Protein AF-A0A3L8AUE5-F1 (afdb_monomer_lite)

Structure (mmCIF, N/CA/C/O backbone):
data_AF-A0A3L8AUE5-F1
#
_entry.id   AF-A0A3L8AUE5-F1
#
loop_
_atom_site.group_PDB
_atom_site.id
_atom_site.type_symbol
_atom_site.label_atom_id
_atom_site.label_alt_id
_atom_site.label_comp_id
_atom_site.label_asym_id
_atom_site.label_entity_id
_atom_site.label_seq_id
_atom_site.pdbx_PDB_ins_code
_atom_site.Cartn_x
_atom_site.Cartn_y
_atom_site.Cartn_z
_atom_site.occupancy
_atom_site.B_iso_or_equiv
_atom_site.auth_seq_id
_atom_site.auth_comp_id
_atom_site.auth_asym_id
_atom_site.auth_atom_id
_atom_site.pdbx_PDB_model_num
ATOM 1 N N . MET A 1 1 ? -14.087 6.316 -18.055 1.00 47.72 1 MET A N 1
ATOM 2 C CA . MET A 1 1 ? -13.179 5.145 -18.085 1.00 47.72 1 MET A CA 1
ATOM 3 C C . MET A 1 1 ? -12.424 5.083 -16.765 1.00 47.72 1 MET A C 1
ATOM 5 O O . MET A 1 1 ? -11.627 5.978 -16.504 1.00 47.72 1 MET A O 1
ATOM 9 N N . SER A 1 2 ? -12.726 4.101 -15.913 1.00 45.94 2 SER A N 1
ATOM 10 C CA . SER A 1 2 ? -12.062 3.922 -14.611 1.00 45.94 2 SER A CA 1
ATOM 11 C C . SER A 1 2 ? -10.556 3.665 -14.801 1.00 45.94 2 SER A C 1
ATOM 13 O O . SER A 1 2 ? -10.150 3.017 -15.762 1.00 45.94 2 SER A O 1
ATOM 15 N N . LEU A 1 3 ? -9.696 4.152 -13.900 1.00 53.16 3 LEU A N 1
ATOM 16 C CA . LEU A 1 3 ? -8.249 3.855 -13.913 1.00 53.16 3 LEU A CA 1
ATOM 17 C C . LEU A 1 3 ? -7.975 2.341 -13.949 1.00 53.16 3 LEU A C 1
ATOM 19 O O . LEU A 1 3 ? -7.010 1.884 -14.560 1.00 53.16 3 LEU A O 1
ATOM 23 N N . TRP A 1 4 ? -8.892 1.568 -13.370 1.00 45.34 4 TRP A N 1
ATOM 24 C CA . TRP A 1 4 ? -8.877 0.112 -13.351 1.00 45.34 4 TRP A CA 1
ATOM 25 C C . TRP A 1 4 ? -9.109 -0.504 -14.737 1.00 45.34 4 TRP A C 1
ATOM 27 O O . TRP A 1 4 ? -8.453 -1.478 -15.096 1.00 45.34 4 TRP A O 1
ATOM 37 N N . THR A 1 5 ? -9.976 0.098 -15.563 1.00 54.12 5 THR A N 1
ATOM 38 C CA . THR A 1 5 ? -10.179 -0.368 -16.942 1.00 54.12 5 THR A CA 1
ATOM 39 C C . THR A 1 5 ? -8.947 -0.088 -17.787 1.00 54.12 5 THR A C 1
ATOM 41 O O . THR A 1 5 ? -8.569 -0.949 -18.561 1.00 54.12 5 THR A O 1
ATOM 44 N N . LYS A 1 6 ? -8.254 1.042 -17.584 1.00 55.62 6 LYS A N 1
ATOM 45 C CA . LYS A 1 6 ? -6.998 1.342 -18.298 1.00 55.62 6 LYS A CA 1
ATOM 46 C C . LYS A 1 6 ? -5.871 0.376 -17.927 1.00 55.62 6 LYS A C 1
ATOM 48 O O . LYS A 1 6 ? -5.157 -0.085 -18.810 1.00 55.62 6 LYS A O 1
ATOM 53 N N . LEU A 1 7 ? -5.744 0.033 -16.642 1.00 56.00 7 LEU A N 1
ATOM 54 C CA . LEU A 1 7 ? -4.760 -0.949 -16.180 1.00 56.00 7 LEU A CA 1
ATOM 55 C C . LEU A 1 7 ? -5.041 -2.340 -16.768 1.00 56.00 7 LEU A C 1
ATOM 57 O O . LEU A 1 7 ? -4.122 -3.018 -17.217 1.00 56.00 7 LEU A O 1
ATOM 61 N N . ASN A 1 8 ? -6.316 -2.736 -16.814 1.00 53.72 8 ASN A N 1
ATOM 62 C CA . ASN A 1 8 ? -6.736 -4.007 -17.397 1.00 53.72 8 ASN A CA 1
ATOM 63 C C . ASN A 1 8 ? -6.588 -4.020 -18.930 1.00 53.72 8 ASN A C 1
ATOM 65 O O . ASN A 1 8 ? -6.190 -5.032 -19.493 1.00 53.72 8 ASN A O 1
ATOM 69 N N . THR A 1 9 ? -6.836 -2.900 -19.617 1.00 60.12 9 THR A N 1
ATOM 70 C CA . THR A 1 9 ? -6.594 -2.770 -21.063 1.00 60.12 9 THR A CA 1
ATOM 71 C C . THR A 1 9 ? -5.106 -2.883 -21.386 1.00 60.12 9 THR A C 1
ATOM 73 O O . THR A 1 9 ? -4.757 -3.616 -22.300 1.00 60.12 9 THR A O 1
ATOM 76 N N . LEU A 1 10 ? -4.227 -2.251 -20.603 1.00 55.19 10 LEU A N 1
ATOM 77 C CA . LEU A 1 10 ? -2.772 -2.394 -20.753 1.00 55.19 10 LEU A CA 1
ATOM 78 C C . LEU A 1 10 ? -2.291 -3.823 -20.460 1.00 55.19 10 LEU A C 1
ATOM 80 O O . LEU A 1 10 ? -1.353 -4.305 -21.086 1.00 55.19 10 LEU A O 1
ATOM 84 N N . PHE A 1 11 ? -2.934 -4.514 -19.517 1.00 51.91 11 PHE A N 1
ATOM 85 C CA . PHE A 1 11 ? -2.634 -5.914 -19.225 1.00 51.91 11 PHE A CA 1
ATOM 86 C C . PHE A 1 11 ? -3.105 -6.852 -20.349 1.00 51.91 11 PHE A C 1
ATOM 88 O O . PHE A 1 11 ? -2.397 -7.788 -20.706 1.00 51.91 11 PHE A O 1
ATOM 95 N N . ARG A 1 12 ? -4.276 -6.586 -20.940 1.00 50.91 12 ARG A N 1
ATOM 96 C CA . ARG A 1 12 ? -4.877 -7.412 -21.998 1.00 50.91 12 ARG A CA 1
ATOM 97 C C . ARG A 1 12 ? -4.267 -7.158 -23.379 1.00 50.91 12 ARG A C 1
ATOM 99 O O . ARG A 1 12 ? -4.108 -8.103 -24.138 1.00 50.91 12 ARG A O 1
ATOM 106 N N . ALA A 1 13 ? -3.838 -5.929 -23.662 1.00 49.25 13 ALA A N 1
ATOM 107 C CA . ALA A 1 13 ? -3.097 -5.587 -24.878 1.00 49.25 13 ALA A CA 1
ATOM 108 C C . ALA A 1 13 ? -1.749 -6.333 -24.983 1.00 49.25 13 ALA A C 1
ATOM 110 O O . ALA A 1 13 ? -1.266 -6.582 -26.078 1.00 49.25 13 ALA A O 1
ATOM 111 N N . SER A 1 14 ? -1.170 -6.771 -23.856 1.00 51.88 14 SER A N 1
ATOM 112 C CA . SER A 1 14 ? 0.058 -7.580 -23.834 1.00 51.88 14 SER A CA 1
ATOM 113 C C . SER A 1 14 ? -0.132 -9.031 -24.307 1.00 51.88 14 SER A C 1
ATOM 115 O O . SER A 1 14 ? 0.872 -9.726 -24.468 1.00 51.88 14 SER A O 1
ATOM 117 N N . ALA A 1 15 ? -1.365 -9.526 -24.465 1.00 46.84 15 ALA A N 1
ATOM 118 C CA . ALA A 1 15 ? -1.625 -10.937 -24.764 1.00 46.84 15 ALA A CA 1
ATOM 119 C C . ALA A 1 15 ? -1.850 -11.239 -26.257 1.00 46.84 15 ALA A C 1
ATOM 121 O O . ALA A 1 15 ? -1.820 -12.411 -26.624 1.00 46.84 15 ALA A O 1
ATOM 122 N N . GLU A 1 16 ? -2.066 -10.229 -27.111 1.00 42.03 16 GLU A N 1
ATOM 123 C CA . GLU A 1 16 ? -2.622 -10.456 -28.457 1.00 42.03 16 GLU A CA 1
ATOM 124 C C . GLU A 1 16 ? -1.721 -10.119 -29.656 1.00 42.03 16 GLU A C 1
ATOM 126 O O . GLU A 1 16 ? -2.096 -10.495 -30.762 1.00 42.03 16 GLU A O 1
ATOM 131 N N . GLU A 1 17 ? -0.532 -9.519 -29.514 1.00 46.47 17 GLU A N 1
ATOM 132 C CA . GLU A 1 17 ? 0.233 -9.104 -30.709 1.00 46.47 17 GLU A CA 1
ATOM 133 C C . GLU A 1 17 ? 1.627 -9.750 -30.861 1.00 46.47 17 GLU A C 1
ATOM 135 O O . GLU A 1 17 ? 2.537 -9.495 -30.064 1.00 46.47 17 GLU A O 1
ATOM 140 N N . PRO A 1 18 ? 1.839 -10.568 -31.918 1.00 46.09 18 PRO A N 1
ATOM 141 C CA . PRO A 1 18 ? 3.157 -11.037 -32.330 1.00 46.09 18 PRO A CA 1
ATOM 142 C C . PRO A 1 18 ? 4.019 -9.870 -32.838 1.00 46.09 18 PRO A C 1
ATOM 144 O O . PRO A 1 18 ? 3.696 -9.207 -33.823 1.00 46.09 18 PRO A O 1
ATOM 147 N N . LEU A 1 19 ? 5.168 -9.680 -32.188 1.00 44.94 19 LEU A N 1
ATOM 148 C CA . LEU A 1 19 ? 6.138 -8.584 -32.335 1.00 44.94 19 LEU A CA 1
ATOM 149 C C . LEU A 1 19 ? 6.946 -8.565 -33.659 1.00 44.94 19 LEU A C 1
ATOM 151 O O . LEU A 1 19 ? 8.123 -8.204 -33.673 1.00 44.94 19 LEU A O 1
ATOM 155 N N . HIS A 1 20 ? 6.354 -8.957 -34.786 1.00 42.41 20 HIS A N 1
ATOM 156 C CA . HIS A 1 20 ? 7.046 -9.016 -36.079 1.00 42.41 20 HIS A CA 1
ATOM 157 C C . HIS A 1 20 ? 6.304 -8.253 -37.171 1.00 42.41 20 HIS A C 1
ATOM 159 O O . HIS A 1 20 ? 5.909 -8.849 -38.163 1.00 42.41 20 HIS A O 1
ATOM 165 N N . HIS A 1 21 ? 6.084 -6.948 -37.009 1.00 43.09 21 HIS A N 1
ATOM 166 C CA . HIS A 1 21 ? 5.899 -6.042 -38.149 1.00 43.09 21 HIS A CA 1
ATOM 167 C C . HIS A 1 21 ? 5.850 -4.579 -37.693 1.00 43.09 21 HIS A C 1
ATOM 169 O O . HIS A 1 21 ? 5.089 -4.210 -36.811 1.00 43.09 21 HIS A O 1
ATOM 175 N N . LEU A 1 22 ? 6.665 -3.756 -38.359 1.00 40.62 22 LEU A N 1
ATOM 176 C CA . LEU A 1 22 ? 6.542 -2.298 -38.456 1.00 40.62 22 LEU A CA 1
ATOM 177 C C . LEU A 1 22 ? 6.669 -1.531 -37.128 1.00 40.62 22 LEU A C 1
ATOM 179 O O . LEU A 1 22 ? 5.711 -1.001 -36.571 1.00 40.62 22 LEU A O 1
ATOM 183 N N . VAL A 1 23 ? 7.917 -1.367 -36.681 1.00 51.47 23 VAL A N 1
ATOM 184 C CA . VAL A 1 23 ? 8.285 -0.330 -35.706 1.00 51.47 23 VAL A CA 1
ATOM 185 C C . VAL A 1 23 ? 8.223 1.029 -36.410 1.00 51.47 23 VAL A C 1
ATOM 187 O O . VAL A 1 23 ? 9.240 1.585 -36.825 1.00 51.47 23 VAL A O 1
ATOM 190 N N . ASP A 1 24 ? 7.012 1.547 -36.598 1.00 57.50 24 ASP A N 1
ATOM 191 C CA . ASP A 1 24 ? 6.831 2.903 -37.093 1.00 57.50 24 ASP A CA 1
ATOM 192 C C . ASP A 1 24 ? 7.248 3.909 -36.007 1.00 57.50 24 ASP A C 1
ATOM 194 O O . ASP A 1 24 ? 7.156 3.658 -34.798 1.00 57.50 24 ASP A O 1
ATOM 198 N N . ALA A 1 25 ? 7.735 5.074 -36.429 1.00 60.22 25 ALA A N 1
ATOM 199 C CA . ALA A 1 25 ? 8.211 6.114 -35.523 1.00 60.22 25 ALA A CA 1
ATOM 200 C C . ALA A 1 25 ? 7.145 6.548 -34.510 1.00 60.22 25 ALA A C 1
ATOM 202 O O . ALA A 1 25 ? 7.460 6.900 -33.367 1.00 60.22 25 ALA A O 1
ATOM 203 N N . ASN A 1 26 ? 5.892 6.495 -34.956 1.00 59.91 26 ASN A N 1
ATOM 204 C CA . ASN A 1 26 ? 4.708 6.811 -34.181 1.00 59.91 26 ASN A CA 1
ATOM 205 C C . ASN A 1 26 ? 4.447 5.776 -33.082 1.00 59.91 26 ASN A C 1
ATOM 207 O O . ASN A 1 26 ? 4.129 6.171 -31.964 1.00 59.91 26 ASN A O 1
ATOM 211 N N . SER A 1 27 ? 4.672 4.485 -33.339 1.00 68.31 27 SER A N 1
ATOM 212 C CA . SER A 1 27 ? 4.419 3.404 -32.377 1.00 68.31 27 SER A CA 1
ATOM 213 C C . SER A 1 27 ? 5.330 3.494 -31.150 1.00 68.31 27 SER A C 1
ATOM 215 O O . SER A 1 27 ? 4.857 3.381 -30.022 1.00 68.31 27 SER A O 1
ATOM 217 N N . ILE A 1 28 ? 6.622 3.808 -31.335 1.00 72.44 28 ILE A N 1
ATOM 218 C CA . ILE A 1 28 ? 7.546 4.042 -30.204 1.00 72.44 28 ILE A CA 1
ATOM 219 C C . ILE A 1 28 ? 7.084 5.237 -29.363 1.00 72.44 28 ILE A C 1
ATOM 221 O O . ILE A 1 28 ? 7.096 5.176 -28.136 1.00 72.44 28 ILE A O 1
ATOM 225 N N . ARG A 1 29 ? 6.666 6.328 -30.014 1.00 74.19 29 ARG A N 1
ATOM 226 C CA . ARG A 1 29 ? 6.224 7.548 -29.327 1.00 74.19 29 ARG A CA 1
ATOM 227 C C . ARG A 1 29 ? 4.911 7.338 -28.563 1.00 74.19 29 ARG A C 1
ATOM 229 O O . ARG A 1 29 ? 4.747 7.887 -27.476 1.00 74.19 29 ARG A O 1
ATOM 236 N N . ILE A 1 30 ? 3.984 6.560 -29.121 1.00 77.50 30 ILE A N 1
ATOM 237 C CA . ILE A 1 30 ? 2.743 6.164 -28.443 1.00 77.50 30 ILE A CA 1
ATOM 238 C C . ILE A 1 30 ? 3.081 5.314 -27.217 1.00 77.50 30 ILE A C 1
ATOM 240 O O . ILE A 1 30 ? 2.653 5.651 -26.117 1.00 77.50 30 ILE A O 1
ATOM 244 N N . PHE A 1 31 ? 3.941 4.305 -27.366 1.00 75.75 31 PHE A N 1
ATOM 245 C CA . PHE A 1 31 ? 4.337 3.435 -26.259 1.00 75.75 31 PHE A CA 1
ATOM 246 C C . PHE A 1 31 ? 5.056 4.194 -25.126 1.00 75.75 31 PHE A C 1
ATOM 248 O O . PHE A 1 31 ? 4.802 3.963 -23.945 1.00 75.75 31 PHE A O 1
ATOM 255 N N . GLU A 1 32 ? 5.901 5.179 -25.452 1.00 80.56 32 GLU A N 1
ATOM 256 C CA . GLU A 1 32 ? 6.468 6.108 -24.461 1.00 80.56 32 GLU A CA 1
ATOM 257 C C . GLU A 1 32 ? 5.396 6.866 -23.678 1.00 80.56 32 G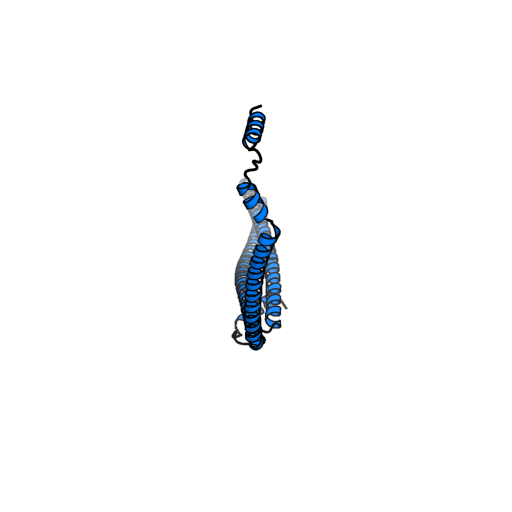LU A C 1
ATOM 259 O O . GLU A 1 32 ? 5.518 7.063 -22.464 1.00 80.56 32 GLU A O 1
ATOM 264 N N . GLN A 1 33 ? 4.365 7.339 -24.377 1.00 81.62 33 GLN A N 1
ATOM 265 C CA . GLN A 1 33 ? 3.272 8.070 -23.759 1.00 81.62 33 GLN A CA 1
ATOM 266 C C . GLN A 1 33 ? 2.459 7.162 -22.835 1.00 81.62 33 GLN A C 1
ATOM 268 O O . GLN A 1 33 ? 2.195 7.544 -21.697 1.00 81.62 33 GLN A O 1
ATOM 273 N N . GLU A 1 34 ? 2.154 5.945 -23.275 1.00 80.38 34 GLU A N 1
ATOM 274 C CA . GLU A 1 34 ? 1.460 4.936 -22.473 1.00 80.38 34 GLU A CA 1
ATOM 275 C C . GLU A 1 34 ? 2.253 4.549 -21.221 1.00 80.38 34 GLU A C 1
ATOM 277 O O . GLU A 1 34 ? 1.681 4.462 -20.132 1.00 80.38 34 GLU A O 1
ATOM 282 N N . ILE A 1 35 ? 3.579 4.408 -21.329 1.00 79.00 35 ILE A N 1
ATOM 283 C CA . ILE A 1 35 ? 4.464 4.189 -20.175 1.00 79.00 35 ILE A CA 1
ATOM 284 C C . ILE A 1 35 ? 4.368 5.364 -19.195 1.00 79.00 35 ILE A C 1
ATOM 286 O O . ILE A 1 35 ? 4.194 5.146 -17.994 1.00 79.00 35 ILE A O 1
ATOM 290 N N . ARG A 1 36 ? 4.440 6.613 -19.674 1.00 85.38 36 ARG A N 1
ATOM 291 C CA . ARG A 1 36 ? 4.317 7.806 -18.812 1.00 85.38 36 ARG A CA 1
ATOM 292 C C . ARG A 1 36 ? 2.955 7.880 -18.124 1.00 85.38 36 ARG A C 1
ATOM 294 O O . ARG A 1 36 ? 2.882 8.190 -16.933 1.00 85.38 36 ARG A O 1
ATOM 301 N N . ASP A 1 37 ? 1.882 7.581 -18.842 1.00 81.44 37 ASP A N 1
ATOM 302 C CA . ASP A 1 37 ? 0.529 7.607 -18.292 1.00 81.44 37 ASP A CA 1
ATOM 303 C C . ASP A 1 37 ? 0.310 6.465 -17.289 1.00 81.44 37 ASP A C 1
ATOM 305 O O . ASP A 1 37 ? -0.260 6.681 -16.215 1.00 81.44 37 ASP A O 1
ATOM 309 N N . GLY A 1 38 ? 0.860 5.280 -17.558 1.00 80.75 38 GLY A N 1
ATOM 310 C CA . GLY A 1 38 ? 0.874 4.163 -16.617 1.00 80.75 38 GLY A CA 1
ATOM 311 C C . GLY A 1 38 ? 1.680 4.464 -15.349 1.00 80.75 38 GLY A C 1
ATOM 312 O O . GLY A 1 38 ? 1.238 4.141 -14.246 1.00 80.75 38 GLY A O 1
ATOM 313 N N . GLN A 1 39 ? 2.822 5.150 -15.458 1.00 85.19 39 GLN A N 1
ATOM 314 C CA . GLN A 1 39 ? 3.583 5.615 -14.292 1.00 85.19 39 GLN A CA 1
ATOM 315 C C . GLN A 1 39 ? 2.774 6.588 -13.431 1.00 85.19 39 GLN A C 1
ATOM 317 O O . GLN A 1 39 ? 2.753 6.444 -12.207 1.00 85.19 39 GLN A O 1
ATOM 322 N N . LYS A 1 40 ? 2.077 7.553 -14.045 1.00 86.75 40 LYS A N 1
ATOM 323 C CA . LYS A 1 40 ? 1.187 8.476 -13.321 1.00 86.75 40 LYS A CA 1
ATOM 324 C C . LYS A 1 40 ? 0.058 7.726 -12.616 1.00 86.75 40 LYS A C 1
ATOM 326 O O . LYS A 1 40 ? -0.209 8.005 -11.449 1.00 86.75 40 LYS A O 1
ATOM 331 N N . ALA A 1 41 ? -0.551 6.742 -13.277 1.00 82.56 41 ALA A N 1
ATOM 332 C CA . ALA A 1 41 ? -1.587 5.906 -12.674 1.00 82.56 41 ALA A CA 1
ATOM 333 C C . ALA A 1 41 ? -1.058 5.112 -11.463 1.00 82.56 41 ALA A C 1
ATOM 335 O O . ALA A 1 41 ? -1.717 5.061 -10.427 1.00 82.56 41 ALA A O 1
ATOM 336 N N . ILE A 1 42 ? 0.161 4.563 -11.543 1.00 82.50 42 ILE A N 1
ATOM 337 C CA . ILE A 1 42 ? 0.828 3.893 -10.411 1.00 82.50 42 ILE A CA 1
ATOM 338 C C . ILE A 1 42 ? 1.058 4.868 -9.247 1.00 82.50 42 ILE A C 1
ATOM 340 O O . ILE A 1 42 ? 0.858 4.495 -8.091 1.00 82.50 42 ILE A O 1
ATOM 344 N N . GLN A 1 43 ? 1.462 6.113 -9.518 1.00 84.50 43 GLN A N 1
ATOM 345 C CA . GLN A 1 43 ? 1.635 7.127 -8.469 1.00 84.50 43 GLN A CA 1
ATOM 346 C C . GLN A 1 43 ? 0.304 7.492 -7.800 1.00 84.50 43 GLN A C 1
ATOM 348 O O . GLN A 1 43 ? 0.228 7.552 -6.576 1.00 84.50 43 GLN A O 1
ATOM 353 N N . GLN A 1 44 ? -0.767 7.659 -8.575 1.00 82.62 44 GLN A N 1
ATOM 354 C CA . GLN A 1 44 ? -2.105 7.900 -8.027 1.00 82.62 44 GLN A CA 1
ATOM 355 C C . GLN A 1 44 ? -2.594 6.721 -7.175 1.00 82.62 44 GLN A C 1
ATOM 357 O O . GLN A 1 44 ? -3.095 6.925 -6.072 1.00 82.62 44 GLN A O 1
ATOM 362 N N . ALA A 1 45 ? -2.377 5.486 -7.632 1.00 80.75 45 ALA A N 1
ATOM 363 C CA . ALA A 1 45 ? -2.725 4.288 -6.873 1.00 80.75 45 ALA A CA 1
ATOM 364 C C . ALA A 1 45 ? -1.941 4.180 -5.550 1.00 80.75 45 ALA A C 1
ATOM 366 O O . ALA A 1 45 ? -2.492 3.739 -4.543 1.00 80.75 45 ALA A O 1
ATOM 367 N N . LYS A 1 46 ? -0.674 4.624 -5.513 1.00 82.88 46 LYS A N 1
ATOM 368 C CA . LYS A 1 46 ? 0.109 4.723 -4.266 1.00 82.88 46 LYS A CA 1
ATOM 369 C C . LYS A 1 46 ? -0.506 5.702 -3.272 1.00 82.88 46 LYS A C 1
ATOM 371 O O . LYS A 1 46 ? -0.565 5.384 -2.089 1.00 82.88 46 LYS A O 1
ATOM 376 N N . LEU A 1 47 ? -0.958 6.864 -3.745 1.00 86.06 47 LEU A N 1
ATOM 377 C CA . LEU A 1 47 ? -1.619 7.856 -2.894 1.00 86.06 47 LEU A CA 1
ATOM 378 C C . LEU A 1 47 ? -2.922 7.296 -2.315 1.00 86.06 47 LEU A C 1
ATOM 380 O O . LEU A 1 47 ? -3.126 7.367 -1.110 1.00 86.06 47 LEU A O 1
ATOM 384 N N . GLN A 1 48 ? -3.748 6.654 -3.143 1.00 82.12 48 GLN A N 1
ATOM 385 C CA . GLN A 1 48 ? -4.983 6.005 -2.686 1.00 82.12 48 GLN A CA 1
ATOM 386 C C . GLN A 1 48 ? -4.711 4.900 -1.657 1.00 82.12 48 GLN A C 1
ATOM 388 O O . GLN A 1 48 ? -5.389 4.820 -0.637 1.00 82.12 48 GLN A O 1
ATOM 393 N N . LEU A 1 49 ? -3.683 4.076 -1.884 1.00 85.38 49 LEU A N 1
ATOM 394 C CA . LEU A 1 49 ? -3.260 3.066 -0.918 1.00 85.38 49 LEU A CA 1
ATOM 395 C C . LEU A 1 49 ? -2.817 3.699 0.409 1.00 85.38 49 LEU A C 1
ATOM 397 O O . LEU A 1 49 ? -3.149 3.177 1.470 1.00 85.38 49 LEU A O 1
ATOM 401 N N . ALA A 1 50 ? -2.095 4.820 0.365 1.00 86.69 50 ALA A N 1
ATOM 402 C CA . ALA A 1 50 ? -1.697 5.545 1.566 1.00 86.69 50 ALA A CA 1
ATOM 403 C C . ALA A 1 50 ? -2.912 6.079 2.343 1.00 86.69 50 ALA A C 1
ATOM 405 O O . ALA A 1 50 ? -2.927 5.971 3.567 1.00 86.69 50 ALA A O 1
ATOM 406 N N . THR A 1 51 ? -3.944 6.577 1.653 1.00 84.56 51 THR A N 1
ATOM 407 C CA . THR A 1 51 ? -5.215 6.987 2.274 1.00 84.56 51 THR A CA 1
ATOM 408 C C . THR A 1 51 ? -5.892 5.817 2.989 1.00 84.56 51 THR A C 1
ATOM 410 O O . THR A 1 51 ? -6.182 5.927 4.176 1.00 84.56 51 THR A O 1
ATOM 413 N N . VAL A 1 52 ? -6.034 4.662 2.327 1.00 86.19 52 VAL A N 1
ATOM 414 C CA . VAL A 1 52 ? -6.614 3.446 2.935 1.00 86.19 52 VAL A CA 1
ATOM 415 C C . VAL A 1 52 ? -5.817 3.001 4.166 1.00 86.19 52 VAL A C 1
ATOM 417 O O . VAL A 1 52 ? -6.383 2.655 5.202 1.00 86.19 52 VAL A O 1
ATOM 420 N N . MET A 1 53 ? -4.484 3.038 4.087 1.00 89.31 53 MET A N 1
ATOM 421 C CA . MET A 1 53 ? -3.616 2.703 5.220 1.00 89.31 53 MET A CA 1
ATOM 422 C C . MET A 1 53 ? -3.773 3.687 6.387 1.00 89.31 53 MET A C 1
ATOM 424 O O . MET A 1 53 ? -3.730 3.270 7.547 1.00 89.31 53 MET A O 1
ATOM 428 N N . ALA A 1 54 ? -3.941 4.979 6.096 1.00 91.94 54 ALA A N 1
ATOM 429 C CA . ALA A 1 54 ? -4.146 6.011 7.104 1.00 91.94 54 ALA A CA 1
ATOM 430 C C . ALA A 1 54 ? -5.495 5.841 7.818 1.00 91.94 54 ALA A C 1
ATOM 432 O O . ALA A 1 54 ? -5.516 5.814 9.050 1.00 91.94 54 ALA A O 1
ATOM 433 N N . GLU A 1 55 ? -6.581 5.647 7.066 1.00 89.12 55 GLU A N 1
ATOM 434 C CA . GLU A 1 55 ? -7.924 5.381 7.601 1.00 89.12 55 GLU A CA 1
ATOM 435 C C . GLU A 1 55 ? -7.936 4.123 8.469 1.00 89.12 55 GLU A C 1
ATOM 437 O O . GLU A 1 55 ? -8.395 4.156 9.612 1.00 89.12 55 GLU A O 1
ATOM 442 N N . LYS A 1 56 ? -7.322 3.034 7.988 1.00 93.75 56 LYS A N 1
ATOM 443 C CA . LYS A 1 56 ? -7.171 1.808 8.775 1.00 93.75 56 LYS A CA 1
ATOM 444 C C . LYS A 1 56 ? -6.451 2.073 10.098 1.00 93.75 56 LYS A C 1
ATOM 446 O O . LYS A 1 56 ? -6.915 1.647 11.152 1.00 93.75 56 LYS A O 1
ATOM 451 N N . LYS A 1 57 ? -5.320 2.785 10.064 1.00 93.88 57 LYS A N 1
ATOM 452 C CA . LYS A 1 57 ? -4.534 3.095 11.270 1.00 93.88 57 LYS A CA 1
ATOM 453 C C . LYS A 1 57 ? -5.281 4.031 12.225 1.00 93.88 57 LYS A C 1
ATOM 455 O O . LYS A 1 57 ? -5.029 4.010 13.428 1.00 93.88 57 LYS A O 1
ATOM 460 N N . GLN A 1 58 ? -6.153 4.892 11.713 1.00 94.19 58 GLN A N 1
ATOM 461 C CA . GLN A 1 58 ? -7.021 5.729 12.535 1.00 94.19 58 GLN A CA 1
ATOM 462 C C . GLN A 1 58 ? -8.091 4.887 13.238 1.00 94.19 58 GLN A C 1
ATOM 464 O O . GLN A 1 58 ? -8.216 4.992 14.455 1.00 94.19 58 GLN A O 1
ATOM 469 N N . LEU A 1 59 ? -8.780 4.002 12.512 1.00 93.69 59 LEU A N 1
ATOM 470 C CA . LEU A 1 59 ? -9.751 3.068 13.092 1.00 93.69 59 LEU A CA 1
ATOM 471 C C . LEU A 1 59 ? -9.108 2.139 14.126 1.00 93.69 59 LEU A C 1
ATOM 473 O O . LEU A 1 59 ? -9.647 1.969 15.209 1.00 93.69 59 LEU A O 1
ATOM 477 N N . GLN A 1 60 ? -7.912 1.612 13.853 1.00 95.25 60 GLN A N 1
ATOM 478 C CA . GLN A 1 60 ? -7.170 0.791 14.817 1.00 95.25 60 GLN A CA 1
ATOM 479 C C . GLN A 1 60 ? -6.855 1.546 16.116 1.00 95.25 60 GLN A C 1
ATOM 481 O O . GLN A 1 60 ? -6.992 0.978 17.195 1.00 95.25 60 GLN A O 1
ATOM 486 N N . ARG A 1 61 ? -6.469 2.827 16.031 1.00 95.69 61 ARG A N 1
ATOM 487 C CA . ARG A 1 61 ? -6.245 3.668 17.219 1.00 95.69 61 ARG A CA 1
ATOM 488 C C . ARG A 1 61 ? -7.538 3.937 17.985 1.00 95.69 61 ARG A C 1
ATOM 490 O O . ARG A 1 61 ? -7.522 3.945 19.210 1.00 95.69 61 ARG A O 1
ATOM 497 N N . HIS A 1 62 ? -8.643 4.142 17.276 1.00 95.19 62 HIS A N 1
ATOM 498 C CA . HIS A 1 62 ? -9.944 4.332 17.905 1.00 95.19 62 HIS A CA 1
ATOM 499 C C . HIS A 1 62 ? -10.426 3.053 18.608 1.00 95.19 62 HIS A C 1
ATOM 501 O O . HIS A 1 62 ? -10.830 3.133 19.762 1.00 95.19 62 HIS A O 1
ATOM 507 N N . ASN A 1 63 ? -10.256 1.881 17.984 1.00 96.62 63 ASN A N 1
ATOM 508 C CA . ASN A 1 63 ? -10.524 0.582 18.609 1.00 96.62 63 ASN A CA 1
ATOM 509 C C . ASN A 1 63 ? -9.699 0.378 19.883 1.00 96.62 63 ASN A C 1
ATOM 511 O O . ASN A 1 63 ? -10.236 -0.076 20.884 1.00 96.62 63 ASN A O 1
ATOM 515 N N . GLN A 1 64 ? -8.408 0.730 19.863 1.00 96.69 64 GLN A N 1
ATOM 516 C CA . GLN A 1 64 ? -7.549 0.642 21.049 1.00 96.69 64 GLN A CA 1
ATOM 517 C C . GLN A 1 64 ? -8.066 1.527 22.188 1.00 96.69 64 GLN A C 1
ATOM 519 O O . GLN A 1 64 ? -8.226 1.045 23.304 1.00 96.69 64 GLN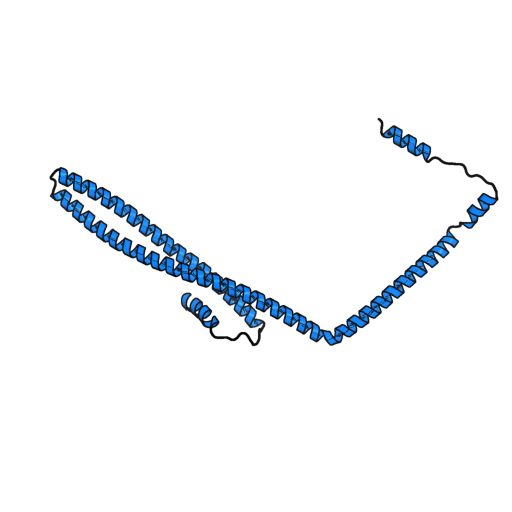 A O 1
ATOM 524 N N . ALA A 1 65 ? -8.400 2.787 21.898 1.00 95.69 65 ALA A N 1
ATOM 525 C CA . ALA A 1 65 ? -8.958 3.699 22.897 1.00 95.69 65 ALA A CA 1
ATOM 526 C C . ALA A 1 65 ? -10.320 3.219 23.436 1.00 95.69 65 ALA A C 1
ATOM 528 O O . ALA A 1 65 ? -10.588 3.322 24.631 1.00 95.69 65 ALA A O 1
ATOM 529 N N . LEU A 1 66 ? -11.179 2.671 22.570 1.00 96.06 66 LEU A N 1
ATOM 530 C CA . LEU A 1 66 ? -12.465 2.100 22.969 1.00 96.06 66 LEU A CA 1
ATOM 531 C C . LEU A 1 66 ? -12.269 0.880 23.878 1.00 96.06 66 LEU A C 1
ATOM 533 O O . LEU A 1 66 ? -12.924 0.772 24.907 1.00 96.06 66 LEU A O 1
ATOM 537 N N . GLN A 1 67 ? -11.312 0.012 23.553 1.00 96.44 67 GLN A N 1
ATOM 538 C CA . GLN A 1 67 ? -10.988 -1.166 24.353 1.00 96.44 67 GLN A CA 1
ATOM 539 C C . GLN A 1 67 ? -10.398 -0.805 25.726 1.00 96.44 67 GLN A C 1
ATOM 541 O O . GLN A 1 67 ? -10.725 -1.439 26.728 1.00 96.44 67 GLN A O 1
ATOM 546 N N . GLU A 1 68 ? -9.582 0.249 25.806 1.00 96.62 68 GLU A N 1
ATOM 547 C CA . GLU A 1 68 ? -9.115 0.804 27.083 1.00 96.62 68 GLU A CA 1
ATOM 548 C C . GLU A 1 68 ? -10.272 1.370 27.921 1.00 96.62 68 GLU A C 1
ATOM 550 O O . GLU A 1 68 ? -10.330 1.141 29.132 1.00 96.62 68 GLU A O 1
ATOM 555 N N . ASN A 1 69 ? -11.217 2.074 27.288 1.00 95.25 69 ASN A N 1
ATOM 556 C CA . ASN A 1 69 ? -12.409 2.598 27.957 1.00 95.25 69 ASN A CA 1
ATOM 557 C C . ASN A 1 69 ? -13.313 1.482 28.487 1.00 95.25 69 ASN A C 1
ATOM 559 O O . ASN A 1 69 ? -13.752 1.575 29.634 1.00 95.25 69 ASN A O 1
ATOM 563 N N . ILE A 1 70 ? -13.534 0.423 27.702 1.00 94.88 70 ILE A N 1
ATOM 564 C CA . ILE A 1 70 ? -14.248 -0.784 28.142 1.00 94.88 70 ILE A CA 1
ATOM 565 C C . ILE A 1 70 ? -13.561 -1.360 29.383 1.00 94.88 70 ILE A C 1
ATOM 567 O O . ILE A 1 70 ? -14.197 -1.473 30.425 1.00 94.88 70 ILE A O 1
ATOM 571 N N . GLY A 1 71 ? -12.243 -1.585 29.340 1.00 94.56 71 GLY A N 1
ATOM 572 C CA . GLY A 1 71 ? -11.502 -2.120 30.487 1.00 94.56 71 GLY A CA 1
ATOM 573 C C . GLY A 1 71 ? -11.540 -1.230 31.739 1.00 94.56 71 GLY A C 1
ATOM 574 O O . GLY A 1 71 ? -11.433 -1.721 32.863 1.00 94.56 71 GLY A O 1
ATOM 575 N N . ASN A 1 72 ? -11.699 0.088 31.585 1.00 94.69 72 ASN A N 1
ATOM 576 C CA . ASN A 1 72 ? -11.911 0.996 32.716 1.00 94.69 72 ASN A CA 1
ATOM 577 C C . ASN A 1 72 ? -13.340 0.893 33.274 1.00 94.69 72 ASN A C 1
ATOM 579 O O . ASN A 1 72 ? -13.504 0.854 34.495 1.00 94.69 72 ASN A O 1
ATOM 583 N N . LYS A 1 73 ? -14.358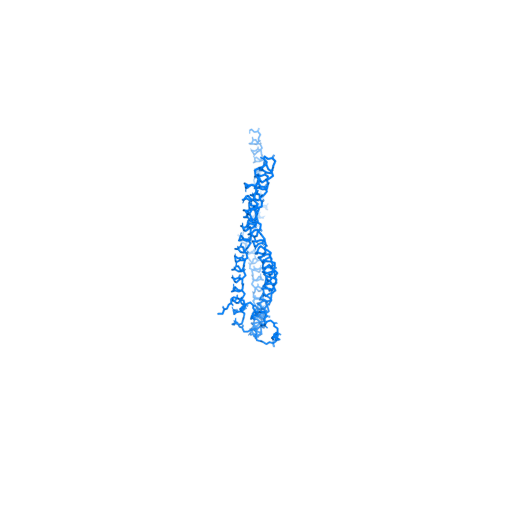 0.823 32.405 1.00 91.62 73 LYS A N 1
ATOM 584 C CA . LYS A 1 73 ? -15.762 0.620 32.801 1.00 91.62 73 LYS A CA 1
ATOM 585 C C . LYS A 1 73 ? -15.961 -0.736 33.476 1.00 91.62 73 LYS A C 1
ATOM 587 O O . LYS A 1 73 ? -16.650 -0.801 34.484 1.00 91.62 73 LYS A O 1
ATOM 592 N N . GLU A 1 74 ? -15.297 -1.789 33.006 1.00 92.75 74 GLU A N 1
ATOM 593 C CA . GLU A 1 74 ? -15.309 -3.115 33.639 1.00 92.75 74 GLU A CA 1
ATOM 594 C C . GLU A 1 74 ? -14.806 -3.052 35.085 1.00 92.75 74 GLU A C 1
ATOM 596 O O . GLU A 1 74 ? -15.453 -3.568 35.994 1.00 92.75 74 GLU A O 1
ATOM 601 N N . ARG A 1 75 ? -13.693 -2.347 35.338 1.00 94.62 75 ARG A N 1
ATOM 602 C CA . ARG A 1 75 ? -13.191 -2.141 36.708 1.00 94.62 75 ARG A CA 1
ATOM 603 C C . ARG A 1 75 ? -14.183 -1.365 37.577 1.00 94.62 75 ARG A C 1
ATOM 605 O O . ARG A 1 75 ? -14.321 -1.679 38.756 1.00 94.62 75 ARG A O 1
ATOM 612 N N . GLN A 1 76 ? -14.870 -0.370 37.012 1.00 89.69 76 GLN A N 1
ATOM 613 C CA . GLN A 1 76 ? -15.911 0.387 37.717 1.00 89.69 76 GLN A CA 1
ATOM 614 C C . GLN A 1 76 ? -17.138 -0.482 38.023 1.00 89.69 76 GLN A C 1
ATOM 616 O O . GLN A 1 76 ? -17.662 -0.409 39.131 1.00 89.69 76 GLN A O 1
ATOM 621 N N . ALA A 1 77 ? -17.557 -1.335 37.085 1.00 88.44 77 ALA A N 1
ATOM 622 C CA . ALA A 1 77 ? -18.646 -2.285 37.283 1.00 88.44 77 ALA A CA 1
ATOM 623 C C . ALA A 1 77 ? -18.314 -3.287 38.397 1.00 88.44 77 ALA A C 1
ATOM 625 O O . ALA A 1 77 ? -19.134 -3.490 39.288 1.00 88.44 77 ALA A O 1
ATOM 626 N N . CYS A 1 78 ? -17.096 -3.843 38.413 1.00 90.75 78 CYS A N 1
ATOM 627 C CA . CYS A 1 78 ? -16.632 -4.708 39.501 1.00 90.75 78 CYS A CA 1
ATOM 628 C C . CYS A 1 78 ? -16.658 -3.985 40.855 1.00 90.75 78 CYS A C 1
ATOM 630 O O . CYS A 1 78 ? -17.219 -4.506 41.812 1.00 90.75 78 CYS A O 1
ATOM 632 N N . ALA A 1 79 ? -16.146 -2.751 40.924 1.00 91.56 79 ALA A N 1
ATOM 633 C CA . ALA A 1 79 ? -16.171 -1.970 42.161 1.00 91.56 79 ALA A CA 1
ATOM 634 C C . ALA A 1 79 ? -17.602 -1.647 42.640 1.00 91.56 79 ALA A C 1
ATOM 636 O O . ALA A 1 79 ? -17.852 -1.606 43.843 1.00 91.56 79 ALA A O 1
ATOM 637 N N . ALA A 1 80 ? -18.547 -1.426 41.720 1.00 87.56 80 ALA A N 1
ATOM 638 C CA . ALA A 1 80 ? -19.957 -1.231 42.055 1.00 87.56 80 ALA A CA 1
ATOM 639 C C . ALA A 1 80 ? -20.611 -2.524 42.576 1.00 87.56 80 ALA A C 1
ATOM 641 O O . ALA A 1 80 ? -21.412 -2.467 43.509 1.00 87.56 80 ALA A O 1
ATOM 642 N N . LEU A 1 81 ? -20.244 -3.684 42.019 1.00 87.31 81 LEU A N 1
ATOM 643 C CA . LEU A 1 81 ? -20.686 -4.993 42.513 1.00 87.31 81 LEU A CA 1
ATOM 644 C C . LEU A 1 81 ? -20.149 -5.282 43.920 1.00 87.31 81 LEU A C 1
ATOM 646 O O . LEU A 1 81 ? -20.915 -5.740 44.766 1.00 87.31 81 LEU A O 1
ATOM 650 N N . ASP A 1 82 ? -18.883 -4.954 44.189 1.00 91.44 82 ASP A N 1
ATOM 651 C CA . ASP A 1 82 ? -18.259 -5.111 45.512 1.00 91.44 82 ASP A CA 1
ATOM 652 C C . ASP A 1 82 ? -18.939 -4.247 46.592 1.00 91.44 82 ASP A C 1
ATOM 654 O O . ASP A 1 82 ? -18.930 -4.595 47.771 1.00 91.44 82 ASP A O 1
ATOM 658 N N . GLN A 1 83 ? -19.549 -3.124 46.197 1.00 91.62 83 GLN A N 1
ATOM 659 C CA . GLN A 1 83 ? -20.305 -2.220 47.075 1.00 91.62 83 GLN A CA 1
ATOM 660 C C . GLN A 1 83 ? -21.808 -2.548 47.138 1.00 91.62 83 GLN A C 1
ATOM 662 O O . GLN A 1 83 ? -22.590 -1.732 47.622 1.00 91.62 83 GLN A O 1
ATOM 667 N N . GLU A 1 84 ? -22.227 -3.709 46.619 1.00 87.38 84 GLU A N 1
ATOM 668 C CA . GLU A 1 84 ? -23.629 -4.153 46.529 1.00 87.38 84 GLU A CA 1
ATOM 669 C C . GLU A 1 84 ? -24.551 -3.198 45.733 1.00 87.38 84 GLU A C 1
ATOM 671 O O . GLU A 1 84 ? -25.779 -3.318 45.760 1.00 87.38 84 GLU A O 1
ATOM 676 N N . ALA A 1 85 ? -23.982 -2.280 44.947 1.00 88.38 85 ALA A N 1
ATOM 677 C CA . ALA A 1 85 ? -24.710 -1.315 44.128 1.00 88.38 85 ALA A CA 1
ATOM 678 C C . ALA A 1 85 ? -25.153 -1.937 42.788 1.00 88.38 85 ALA A C 1
ATOM 680 O O . ALA A 1 85 ? -24.720 -1.533 41.706 1.00 88.38 85 ALA A O 1
ATOM 681 N N . GLN A 1 86 ? -26.037 -2.939 42.857 1.00 85.50 86 GLN A N 1
ATOM 682 C CA . GLN A 1 86 ? -26.445 -3.758 41.705 1.00 85.50 86 GLN A CA 1
ATOM 683 C C . GLN A 1 86 ? -27.075 -2.966 40.549 1.00 85.50 86 GLN A C 1
ATOM 685 O O . GLN A 1 86 ? -26.901 -3.342 39.392 1.00 85.50 86 GLN A O 1
ATOM 690 N N . THR A 1 87 ? -27.802 -1.882 40.834 1.00 88.06 87 THR A N 1
ATOM 691 C CA . THR A 1 87 ? -28.408 -1.033 39.795 1.00 88.06 87 THR A CA 1
ATOM 692 C C . THR A 1 87 ? -27.341 -0.300 38.985 1.00 88.06 87 THR A C 1
ATOM 694 O O . THR A 1 87 ? -27.331 -0.402 37.766 1.00 88.06 87 THR A O 1
ATOM 697 N N . LEU A 1 88 ? -26.375 0.334 39.659 1.00 85.12 88 LEU A N 1
ATOM 698 C CA . LEU A 1 88 ? -25.250 1.016 39.011 1.00 85.12 88 LEU A CA 1
ATOM 699 C C . LEU A 1 88 ? -24.369 0.043 38.222 1.00 85.12 88 LEU A C 1
ATOM 701 O O . LEU A 1 88 ? -23.954 0.350 37.108 1.00 85.12 88 LEU A O 1
ATOM 705 N N . ALA A 1 89 ? -24.109 -1.148 38.766 1.00 84.81 89 ALA A N 1
ATOM 706 C CA . ALA A 1 89 ? -23.367 -2.181 38.051 1.00 84.81 89 ALA A CA 1
ATOM 707 C C . ALA A 1 89 ? -24.083 -2.624 36.763 1.00 84.81 89 ALA A C 1
ATOM 709 O O . ALA A 1 89 ? -23.431 -2.859 35.746 1.00 84.81 89 ALA A O 1
ATOM 710 N N . ARG A 1 90 ? -25.419 -2.708 36.791 1.00 87.38 90 ARG A N 1
ATOM 711 C CA . ARG A 1 90 ? -26.233 -3.064 35.625 1.00 87.38 90 ARG A CA 1
ATOM 712 C C . ARG A 1 90 ? -26.194 -1.980 34.547 1.00 87.38 90 ARG A C 1
ATOM 714 O O . ARG A 1 90 ? -25.996 -2.323 33.386 1.00 87.38 90 ARG A O 1
ATOM 721 N N . ASP A 1 91 ? -26.301 -0.711 34.931 1.00 87.75 91 ASP A N 1
ATOM 722 C CA . ASP A 1 91 ? -26.226 0.418 33.994 1.00 87.75 91 ASP A CA 1
ATOM 723 C C . ASP A 1 91 ? -24.844 0.490 33.316 1.00 87.75 91 ASP A C 1
ATOM 725 O O . ASP A 1 91 ? -24.736 0.682 32.104 1.00 87.75 91 ASP A O 1
ATOM 729 N N . VAL A 1 92 ? -23.760 0.272 34.074 1.00 87.25 92 VAL A N 1
ATOM 730 C CA . VAL A 1 92 ? -22.399 0.226 33.508 1.00 87.25 92 VAL A CA 1
ATOM 731 C C . VAL A 1 92 ? -22.217 -0.987 32.589 1.00 87.25 92 VAL A C 1
ATOM 733 O O . VAL A 1 92 ? -21.570 -0.862 31.551 1.00 87.25 92 VAL A O 1
ATOM 736 N N . ALA A 1 93 ? -22.802 -2.141 32.923 1.00 86.44 93 ALA A N 1
ATOM 737 C CA . ALA A 1 93 ? -22.756 -3.330 32.073 1.00 86.44 93 ALA A CA 1
ATOM 738 C C . ALA A 1 93 ? -23.490 -3.131 30.735 1.00 86.44 93 ALA A C 1
ATOM 740 O O . ALA A 1 93 ? -23.013 -3.605 29.706 1.00 86.44 93 ALA A O 1
ATOM 741 N N . GLU A 1 94 ? -24.608 -2.400 30.725 1.00 91.06 94 GLU A N 1
ATOM 742 C CA . GLU A 1 94 ? -25.319 -2.045 29.490 1.00 91.06 94 GLU A CA 1
ATOM 743 C C . GLU A 1 94 ? -24.453 -1.151 28.588 1.00 91.06 94 GLU A C 1
ATOM 745 O O . GLU A 1 94 ? -24.280 -1.448 27.406 1.00 91.06 94 GLU A O 1
ATOM 750 N N . LEU A 1 95 ? -23.790 -0.141 29.163 1.00 89.25 95 LEU A N 1
ATOM 751 C CA . LEU A 1 95 ? -22.845 0.713 28.432 1.00 89.25 95 LEU A CA 1
ATOM 752 C C . LEU A 1 95 ? -21.624 -0.052 27.896 1.00 89.25 95 LEU A C 1
ATOM 754 O O . LEU A 1 95 ? -21.097 0.300 26.842 1.00 89.25 95 LEU A O 1
ATOM 758 N N . ILE A 1 96 ? -21.139 -1.063 28.623 1.00 92.00 96 ILE A N 1
ATOM 759 C CA . ILE A 1 96 ? -20.057 -1.937 28.147 1.00 92.00 96 ILE A CA 1
ATOM 760 C C . ILE A 1 96 ? -20.535 -2.748 26.941 1.00 92.00 96 ILE A C 1
ATOM 762 O O . ILE A 1 96 ? -19.836 -2.782 25.933 1.00 92.00 96 ILE A O 1
ATOM 766 N N . ALA A 1 97 ? -21.730 -3.339 27.004 1.00 92.62 97 ALA A N 1
ATOM 767 C CA . ALA A 1 97 ? -22.273 -4.139 25.908 1.00 92.62 97 ALA A CA 1
ATOM 768 C C . ALA A 1 97 ? -22.450 -3.321 24.611 1.00 92.62 97 ALA A C 1
ATOM 770 O O . ALA A 1 97 ? -22.171 -3.817 23.516 1.00 92.62 97 ALA A O 1
ATOM 771 N N . GLU A 1 98 ? -22.872 -2.056 24.719 1.00 92.62 98 GLU A N 1
ATOM 772 C CA . GLU A 1 98 ? -22.945 -1.137 23.576 1.00 92.62 98 GLU A CA 1
ATOM 773 C C . GLU A 1 98 ? -21.561 -0.853 22.965 1.00 92.62 98 GLU A C 1
ATOM 775 O O . GLU A 1 98 ? -21.385 -0.955 21.744 1.00 92.62 98 GLU A O 1
ATOM 780 N N . ASP A 1 99 ? -20.566 -0.545 23.804 1.00 92.62 99 ASP A N 1
ATOM 781 C CA . ASP A 1 99 ? -19.191 -0.285 23.367 1.00 92.62 99 ASP A CA 1
ATOM 782 C C . ASP A 1 99 ? -18.535 -1.535 22.754 1.00 92.62 99 ASP A C 1
ATOM 784 O O . ASP A 1 99 ? -17.827 -1.435 21.750 1.00 92.62 99 ASP A O 1
ATOM 788 N N . GLU A 1 100 ? -18.782 -2.723 23.309 1.00 93.69 100 GLU A N 1
ATOM 789 C CA . GLU A 1 100 ? -18.297 -4.000 22.775 1.00 93.69 100 GLU A CA 1
ATOM 790 C C . GLU A 1 100 ? -18.883 -4.293 21.393 1.00 93.69 100 GLU A C 1
ATOM 792 O O . GLU A 1 100 ? -18.162 -4.704 20.476 1.00 93.69 100 GLU A O 1
ATOM 797 N N . HIS A 1 101 ? -20.179 -4.034 21.207 1.00 95.62 101 HIS A N 1
ATOM 798 C CA . HIS A 1 101 ? -20.822 -4.180 19.908 1.00 95.62 101 HIS A CA 1
ATOM 799 C C . HIS A 1 101 ? -20.226 -3.205 18.878 1.00 95.62 101 HIS A C 1
ATOM 801 O O . HIS A 1 101 ? -19.916 -3.604 17.748 1.00 95.62 101 HIS A O 1
ATOM 807 N N . LEU A 1 102 ? -19.984 -1.947 19.264 1.00 93.88 102 LEU A N 1
ATOM 808 C CA . LEU A 1 102 ? -19.301 -0.968 18.413 1.00 93.88 102 LEU A CA 1
ATOM 809 C C . LEU A 1 102 ? -17.872 -1.419 18.062 1.00 93.88 102 LEU A C 1
ATOM 811 O O . LEU A 1 102 ? -17.484 -1.382 16.890 1.00 93.88 102 LEU A O 1
ATOM 815 N N . LEU A 1 103 ? -17.108 -1.901 19.046 1.00 95.25 103 LEU A N 1
ATOM 816 C CA . LEU A 1 103 ? -15.751 -2.416 18.853 1.00 95.25 103 LEU A CA 1
ATOM 817 C C . LEU A 1 103 ? -15.738 -3.601 17.881 1.00 95.25 103 LEU A C 1
ATOM 819 O O . LEU A 1 103 ? -14.877 -3.677 16.997 1.00 95.25 103 LEU A O 1
ATOM 823 N N . GLN A 1 104 ? -16.706 -4.514 17.997 1.00 96.12 104 GLN A N 1
ATOM 824 C CA . GLN A 1 104 ? -16.846 -5.656 17.098 1.00 96.12 104 GLN A CA 1
ATOM 825 C C . GLN A 1 104 ? -17.093 -5.194 15.655 1.00 96.12 104 GLN A C 1
ATOM 827 O O . GLN A 1 104 ? -16.433 -5.679 14.729 1.00 96.12 104 GLN A O 1
ATOM 832 N N . GLN A 1 105 ? -17.995 -4.230 15.450 1.00 95.38 105 GLN A N 1
ATOM 833 C CA . GLN A 1 105 ? -18.276 -3.665 14.128 1.00 95.38 105 GLN A CA 1
ATOM 834 C C . GLN A 1 105 ? -17.044 -2.981 13.523 1.00 95.38 105 GLN A C 1
ATOM 836 O O . GLN A 1 105 ? -16.673 -3.258 12.378 1.00 95.38 105 GLN A O 1
ATOM 841 N N . GLN A 1 106 ? -16.362 -2.129 14.290 1.00 94.75 106 GLN A N 1
ATOM 842 C CA . GLN A 1 106 ? -15.164 -1.429 13.824 1.00 94.75 106 GLN A CA 1
ATOM 843 C C . GLN A 1 106 ? -14.005 -2.399 13.546 1.00 94.75 106 GLN A C 1
ATOM 845 O O . GLN A 1 106 ? -13.255 -2.224 12.584 1.00 94.75 106 GLN A O 1
ATOM 850 N N . THR A 1 107 ? -13.874 -3.476 14.322 1.00 94.69 107 THR A N 1
ATOM 851 C CA . THR A 1 107 ? -12.884 -4.538 14.073 1.00 94.69 107 THR A CA 1
ATOM 852 C C . THR A 1 107 ? -13.144 -5.254 12.746 1.00 94.69 107 THR A C 1
ATOM 854 O O . THR A 1 107 ? -12.207 -5.501 11.982 1.00 94.69 107 THR A O 1
ATOM 857 N N . GLN A 1 108 ? -14.409 -5.523 12.405 1.00 95.81 108 GLN A N 1
ATOM 858 C CA . GLN A 1 108 ? -14.753 -6.081 11.094 1.00 95.81 108 GLN A CA 1
ATOM 859 C C . GLN A 1 108 ? -14.395 -5.118 9.953 1.00 95.81 108 GLN A C 1
ATOM 861 O O . GLN A 1 108 ? -13.864 -5.557 8.930 1.00 95.81 108 GLN A O 1
ATOM 866 N N . GLN A 1 109 ? -14.624 -3.813 10.129 1.00 94.12 109 GLN A N 1
ATOM 867 C CA . GLN A 1 109 ? -14.236 -2.794 9.147 1.00 94.12 109 GLN A CA 1
ATOM 868 C C . GLN A 1 109 ? -12.715 -2.740 8.952 1.00 94.12 109 GLN A C 1
ATOM 870 O O . GLN A 1 109 ? -12.242 -2.736 7.814 1.00 94.12 109 GLN A O 1
ATOM 875 N N . VAL A 1 110 ? -11.933 -2.787 10.036 1.00 96.06 110 VAL A N 1
ATOM 876 C CA . VAL A 1 110 ? -10.464 -2.871 9.962 1.00 96.06 110 VAL A CA 1
ATOM 877 C C . VAL A 1 110 ? -10.036 -4.107 9.168 1.00 96.06 110 VAL A C 1
ATOM 879 O O . VAL A 1 110 ? -9.226 -3.982 8.251 1.00 96.06 110 VAL A O 1
ATOM 882 N N . ALA A 1 111 ? -10.624 -5.276 9.433 1.00 95.50 111 ALA A N 1
ATOM 883 C CA . ALA A 1 111 ? -10.302 -6.503 8.702 1.00 95.50 111 ALA A CA 1
ATOM 884 C C . ALA A 1 111 ? -10.635 -6.408 7.197 1.00 95.50 111 ALA A C 1
ATOM 886 O O . ALA A 1 111 ? -9.927 -6.970 6.355 1.00 95.50 111 ALA A O 1
ATOM 887 N N . GLN A 1 112 ? -11.698 -5.687 6.827 1.00 94.00 112 GLN A N 1
ATOM 888 C CA . GLN A 1 112 ? -12.017 -5.408 5.423 1.00 94.00 112 GLN A CA 1
ATOM 889 C C . GLN A 1 112 ? -10.972 -4.489 4.777 1.00 94.00 112 GLN A C 1
ATOM 891 O O . GLN A 1 112 ? -10.482 -4.801 3.686 1.00 94.00 112 GLN A O 1
ATOM 896 N N . LEU A 1 113 ? -10.575 -3.410 5.459 1.00 92.06 113 LEU A N 1
ATOM 897 C CA . LEU A 1 113 ? -9.530 -2.496 4.988 1.00 92.06 113 LEU A CA 1
ATOM 898 C C . LEU A 1 113 ? -8.173 -3.201 4.847 1.00 92.06 113 LEU A C 1
ATOM 900 O O . LEU A 1 113 ? -7.448 -2.939 3.891 1.00 92.06 113 LEU A O 1
ATOM 904 N N . GLU A 1 114 ? -7.840 -4.152 5.722 1.00 94.00 114 GLU A N 1
ATOM 905 C CA . GLU A 1 114 ? -6.623 -4.968 5.598 1.00 94.00 114 GLU A CA 1
ATOM 906 C C . GLU A 1 114 ? -6.618 -5.835 4.341 1.00 94.00 114 GLU A C 1
ATOM 908 O O . GLU A 1 114 ? -5.610 -5.907 3.629 1.00 94.00 114 GLU A O 1
ATOM 913 N N . LYS A 1 115 ? -7.752 -6.469 4.024 1.00 93.69 115 LYS A N 1
ATOM 914 C CA . LYS A 1 115 ? -7.897 -7.248 2.786 1.00 93.69 115 LYS A CA 1
ATOM 915 C C . LYS A 1 115 ? -7.740 -6.354 1.555 1.00 93.69 115 LYS A C 1
ATOM 917 O O . LYS A 1 115 ? -7.043 -6.739 0.612 1.00 93.69 115 LYS A O 1
ATOM 922 N N . GLN A 1 116 ? -8.344 -5.164 1.573 1.00 86.94 116 GLN A N 1
ATOM 923 C CA . GLN A 1 116 ? -8.226 -4.179 0.494 1.00 86.94 116 GLN A CA 1
ATOM 924 C C . GLN A 1 116 ? -6.784 -3.677 0.341 1.00 86.94 116 GLN A C 1
ATOM 926 O O . GLN A 1 116 ? -6.243 -3.696 -0.764 1.00 86.94 116 GLN A O 1
ATOM 931 N N . GLU A 1 117 ? -6.115 -3.324 1.441 1.00 90.25 117 GLU A N 1
ATOM 932 C CA . GLU A 1 117 ? -4.706 -2.924 1.461 1.00 90.25 117 GLU A CA 1
ATOM 933 C C . GLU A 1 117 ? -3.806 -4.016 0.866 1.00 90.25 117 GLU A C 1
ATOM 935 O O . GLU A 1 117 ? -2.973 -3.745 -0.004 1.00 90.25 117 GLU A O 1
ATOM 940 N N . ALA A 1 118 ? -3.976 -5.269 1.297 1.00 89.31 118 ALA A N 1
ATOM 941 C CA . ALA A 1 118 ? -3.190 -6.395 0.802 1.00 89.31 118 ALA A CA 1
ATOM 942 C C . ALA A 1 118 ? -3.436 -6.665 -0.692 1.00 89.31 118 ALA A C 1
ATOM 944 O O . ALA A 1 118 ? -2.517 -7.047 -1.425 1.00 89.31 118 ALA A O 1
ATOM 945 N N . HIS A 1 119 ? -4.669 -6.479 -1.163 1.00 84.50 119 HIS A N 1
ATOM 946 C CA . HIS A 1 119 ? -5.011 -6.589 -2.577 1.00 84.50 119 HIS A CA 1
ATOM 947 C C . HIS A 1 119 ? -4.349 -5.480 -3.408 1.00 84.50 119 HIS A C 1
ATOM 949 O O . HIS A 1 119 ? -3.632 -5.785 -4.365 1.00 84.50 119 HIS A O 1
ATOM 955 N N . LEU A 1 120 ? -4.486 -4.219 -2.987 1.00 82.56 120 LEU A N 1
ATOM 956 C CA . LEU A 1 120 ? -3.886 -3.060 -3.652 1.00 82.56 120 LEU A CA 1
ATOM 957 C C . LEU A 1 120 ? -2.357 -3.152 -3.689 1.00 82.56 120 LEU A C 1
ATOM 959 O O . LEU A 1 120 ? -1.752 -2.924 -4.735 1.00 82.56 120 LEU A O 1
ATOM 963 N N . LYS A 1 121 ? -1.711 -3.569 -2.591 1.00 86.19 121 LYS A N 1
ATOM 964 C CA . LYS A 1 121 ? -0.254 -3.790 -2.552 1.00 86.19 121 LYS A CA 1
ATOM 965 C C . LYS A 1 121 ? 0.205 -4.829 -3.570 1.00 86.19 121 LYS A C 1
ATOM 967 O O . LYS A 1 121 ? 1.228 -4.624 -4.224 1.00 86.19 121 LYS A O 1
ATOM 972 N N . ARG A 1 122 ? -0.522 -5.944 -3.707 1.00 84.19 122 ARG A N 1
ATOM 973 C CA . ARG A 1 122 ? -0.197 -6.989 -4.692 1.00 84.19 122 ARG A CA 1
ATOM 974 C C . ARG A 1 122 ? -0.324 -6.460 -6.117 1.00 84.19 122 ARG A C 1
ATOM 976 O O . ARG A 1 122 ? 0.630 -6.576 -6.879 1.00 84.19 122 ARG A O 1
ATOM 983 N N . GLN A 1 123 ? -1.442 -5.817 -6.444 1.00 81.00 123 GLN A N 1
ATOM 984 C CA . GLN A 1 123 ? -1.663 -5.233 -7.771 1.00 81.00 123 GLN A CA 1
ATOM 985 C C . GLN A 1 123 ? -0.612 -4.181 -8.121 1.00 81.00 123 GLN A C 1
ATOM 987 O O . GLN A 1 123 ? -0.069 -4.191 -9.223 1.00 81.00 123 GLN A O 1
ATOM 992 N N . LEU A 1 124 ? -0.270 -3.314 -7.167 1.00 83.00 124 LEU A N 1
ATOM 993 C CA . LEU A 1 124 ? 0.729 -2.274 -7.364 1.00 83.00 124 LEU A CA 1
ATOM 994 C C . LEU A 1 124 ? 2.124 -2.858 -7.627 1.00 83.00 124 LEU A C 1
ATOM 996 O O . LEU A 1 124 ? 2.848 -2.340 -8.475 1.00 83.00 124 LEU A O 1
ATOM 1000 N N . ARG A 1 125 ? 2.498 -3.946 -6.940 1.00 82.94 125 ARG A N 1
ATOM 1001 C CA . ARG A 1 125 ? 3.753 -4.667 -7.209 1.00 82.94 125 ARG A CA 1
ATOM 1002 C C . ARG A 1 125 ? 3.765 -5.243 -8.621 1.00 82.94 125 ARG A C 1
ATOM 1004 O O . ARG A 1 125 ? 4.706 -4.977 -9.360 1.00 82.94 125 ARG A O 1
ATOM 1011 N N . THR A 1 126 ? 2.710 -5.952 -9.019 1.00 79.00 126 THR A N 1
ATOM 1012 C CA . THR A 1 126 ? 2.592 -6.512 -10.374 1.00 79.00 126 THR A CA 1
ATOM 1013 C C . THR A 1 126 ? 2.658 -5.421 -11.444 1.00 79.00 126 THR A C 1
ATOM 1015 O O . THR A 1 126 ? 3.388 -5.563 -12.428 1.00 79.00 126 THR A O 1
ATOM 1018 N N . ALA A 1 127 ? 1.959 -4.303 -11.237 1.00 76.94 127 ALA A N 1
ATOM 1019 C CA . ALA A 1 127 ? 1.991 -3.156 -12.139 1.00 76.94 127 ALA A CA 1
ATOM 1020 C C . ALA A 1 127 ? 3.391 -2.525 -12.218 1.00 76.94 127 ALA A C 1
ATOM 1022 O O . ALA A 1 127 ? 3.864 -2.223 -13.310 1.00 76.94 127 ALA A O 1
ATOM 1023 N N . ALA A 1 128 ? 4.088 -2.375 -11.087 1.00 80.69 128 ALA A N 1
ATOM 1024 C CA . ALA A 1 128 ? 5.447 -1.838 -11.049 1.00 80.69 128 ALA A CA 1
ATOM 1025 C C . ALA A 1 128 ? 6.455 -2.741 -11.781 1.00 80.69 128 ALA A C 1
ATOM 1027 O O . ALA A 1 128 ? 7.251 -2.243 -12.577 1.00 80.69 128 ALA A O 1
ATOM 1028 N N . THR A 1 129 ? 6.398 -4.059 -11.572 1.00 80.19 129 THR A N 1
ATOM 1029 C CA . THR A 1 129 ? 7.265 -5.021 -12.274 1.00 80.19 129 THR A CA 1
ATOM 1030 C C . THR A 1 129 ? 6.997 -5.024 -13.780 1.00 80.19 129 THR A C 1
ATOM 1032 O O . THR A 1 129 ? 7.935 -5.023 -14.578 1.00 80.19 129 THR A O 1
ATOM 1035 N N . SER A 1 130 ? 5.724 -4.967 -14.179 1.00 76.38 130 SER A N 1
ATOM 1036 C CA . SER A 1 130 ? 5.335 -4.879 -15.593 1.00 76.38 130 SER A CA 1
ATOM 1037 C C . SER A 1 130 ? 5.827 -3.574 -16.221 1.00 76.38 130 SER A C 1
ATOM 1039 O O . SER A 1 130 ? 6.406 -3.589 -17.301 1.00 76.38 130 SER A O 1
ATOM 1041 N N . MET A 1 131 ? 5.719 -2.451 -15.503 1.00 82.56 131 MET A N 1
ATOM 1042 C CA . MET A 1 131 ? 6.233 -1.157 -15.959 1.00 82.56 131 MET A CA 1
ATOM 1043 C C . MET A 1 131 ? 7.748 -1.189 -16.206 1.00 82.56 131 MET A C 1
ATOM 1045 O O . MET A 1 131 ? 8.223 -0.685 -17.220 1.00 82.56 131 MET A O 1
ATOM 1049 N N . GLN A 1 132 ? 8.516 -1.837 -15.325 1.00 80.56 132 GLN A N 1
ATOM 1050 C CA . GLN A 1 132 ? 9.957 -2.031 -15.530 1.00 80.56 132 GLN A CA 1
ATOM 1051 C C . GLN A 1 132 ? 10.268 -2.919 -16.742 1.00 80.56 132 GLN A C 1
ATOM 1053 O O . GLN A 1 132 ? 11.290 -2.735 -17.403 1.00 80.56 132 GLN A O 1
ATOM 1058 N N . LYS A 1 133 ? 9.426 -3.916 -17.036 1.00 79.62 133 LYS A N 1
ATOM 1059 C CA . LYS A 1 133 ? 9.546 -4.726 -18.257 1.00 79.62 133 LYS A CA 1
ATOM 1060 C C . LYS A 1 133 ? 9.316 -3.857 -19.502 1.00 79.62 133 LYS A C 1
ATOM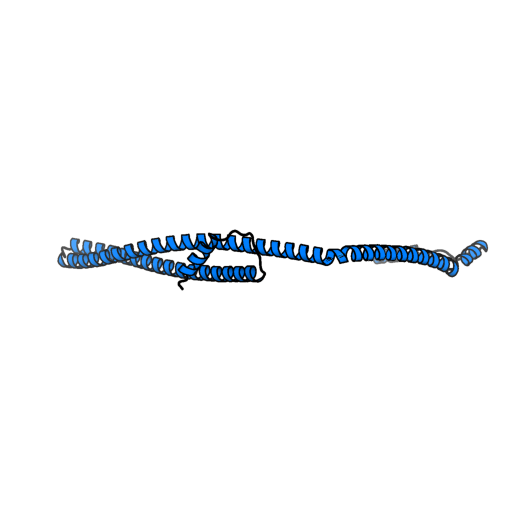 1062 O O . LYS A 1 133 ? 10.204 -3.804 -20.346 1.00 79.62 133 LYS A O 1
ATOM 1067 N N . TYR A 1 134 ? 8.227 -3.092 -19.552 1.00 79.44 134 TYR A N 1
ATOM 1068 C CA . TYR A 1 134 ? 7.911 -2.220 -20.690 1.00 79.44 134 TYR A CA 1
ATOM 1069 C C . TYR A 1 134 ? 8.973 -1.143 -20.945 1.00 79.44 134 TYR A C 1
ATOM 1071 O O . TYR A 1 134 ? 9.326 -0.874 -22.088 1.00 79.44 134 TYR A O 1
ATOM 1079 N N . GLN A 1 135 ? 9.568 -0.568 -19.896 1.00 78.50 135 GLN A N 1
ATOM 1080 C CA . GLN A 1 135 ? 10.688 0.372 -20.044 1.00 78.50 135 GLN A CA 1
ATOM 1081 C C . GLN A 1 135 ? 11.932 -0.259 -20.688 1.00 78.50 135 GLN A C 1
ATOM 1083 O O . GLN A 1 135 ? 12.622 0.388 -21.485 1.00 78.50 135 GLN A O 1
ATOM 1088 N N . ARG A 1 136 ? 12.230 -1.519 -20.349 1.00 77.38 136 ARG A N 1
ATOM 1089 C CA . ARG A 1 136 ? 13.338 -2.270 -20.956 1.00 77.38 136 ARG A CA 1
ATOM 1090 C C . ARG A 1 136 ? 13.042 -2.583 -22.420 1.00 77.38 136 ARG A C 1
ATOM 1092 O O . ARG A 1 136 ? 13.901 -2.351 -23.265 1.00 77.38 136 ARG A O 1
ATOM 1099 N N . GLU A 1 137 ? 11.824 -3.022 -22.723 1.00 75.31 137 GLU A N 1
ATOM 1100 C CA . GLU A 1 137 ? 11.372 -3.286 -24.095 1.00 75.31 137 GLU A CA 1
ATOM 1101 C C . GLU A 1 137 ? 11.386 -2.021 -24.957 1.00 75.31 137 GLU A C 1
ATOM 1103 O O . GLU A 1 137 ? 11.875 -2.058 -26.082 1.00 75.31 137 GLU A O 1
ATOM 1108 N N . LEU A 1 138 ? 10.968 -0.874 -24.411 1.00 79.00 138 LEU A N 1
ATOM 1109 C CA . LEU A 1 138 ? 11.077 0.418 -25.086 1.00 79.00 138 LEU A CA 1
ATOM 1110 C C . LEU A 1 138 ? 12.539 0.766 -25.404 1.00 79.00 138 LEU A C 1
ATOM 1112 O O . LEU A 1 138 ? 12.843 1.212 -26.510 1.00 79.00 138 LEU A O 1
ATOM 1116 N N . THR A 1 139 ? 13.448 0.573 -24.445 1.00 77.00 139 THR A N 1
ATOM 1117 C CA . THR A 1 139 ? 14.886 0.825 -24.650 1.00 77.00 139 THR A CA 1
ATOM 1118 C C . THR A 1 139 ? 15.447 -0.062 -25.762 1.00 77.00 139 THR A C 1
ATOM 1120 O O . THR A 1 139 ? 16.150 0.432 -26.644 1.00 77.00 139 THR A O 1
ATOM 1123 N N . LEU A 1 140 ? 15.086 -1.348 -25.771 1.00 76.38 140 LEU A N 1
ATOM 1124 C CA . LEU A 1 140 ? 15.484 -2.288 -26.818 1.00 76.38 140 LEU A CA 1
ATOM 1125 C C . LEU A 1 140 ? 14.900 -1.903 -28.186 1.00 76.38 140 LEU A C 1
ATOM 1127 O O . LEU A 1 140 ? 15.627 -1.874 -29.175 1.00 76.38 140 LEU A O 1
ATOM 1131 N N . ALA A 1 141 ? 13.616 -1.544 -28.248 1.00 75.38 141 ALA A N 1
ATOM 1132 C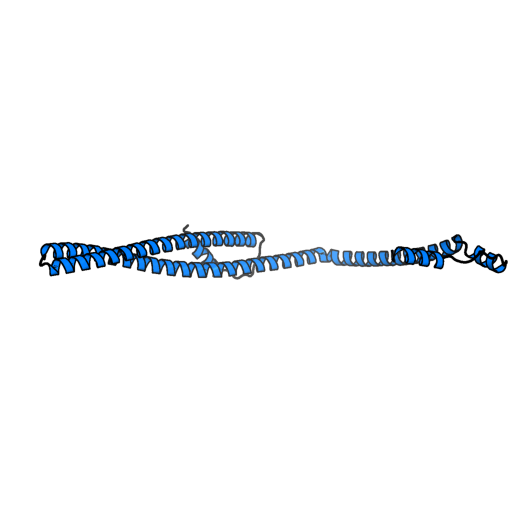 CA . ALA A 1 141 ? 12.957 -1.107 -29.478 1.00 75.38 141 ALA A CA 1
ATOM 1133 C C . ALA A 1 141 ? 13.618 0.151 -30.068 1.00 75.38 141 ALA A C 1
ATOM 1135 O O . ALA A 1 141 ? 13.845 0.228 -31.276 1.00 75.38 141 ALA A O 1
ATOM 1136 N N . LYS A 1 142 ? 14.003 1.116 -29.219 1.00 78.06 142 LYS A N 1
ATOM 1137 C CA . LYS A 1 142 ? 14.777 2.298 -29.633 1.00 78.06 142 LYS A CA 1
ATOM 1138 C C . LYS A 1 142 ? 16.161 1.937 -30.159 1.00 78.06 142 LYS A C 1
ATOM 1140 O O . LYS A 1 142 ? 16.567 2.475 -31.187 1.00 78.06 142 LYS A O 1
ATOM 1145 N N . ALA A 1 143 ? 16.874 1.044 -29.473 1.00 73.50 143 ALA A N 1
ATOM 1146 C CA . ALA A 1 143 ? 18.196 0.591 -29.897 1.00 73.50 143 ALA A CA 1
ATOM 1147 C C . ALA A 1 143 ? 18.130 -0.117 -31.259 1.00 73.50 143 ALA A C 1
ATOM 1149 O O . ALA A 1 143 ? 18.890 0.224 -32.163 1.00 73.50 143 ALA A O 1
ATOM 1150 N N . ASN A 1 144 ? 17.159 -1.016 -31.444 1.00 72.31 144 ASN A N 1
ATOM 1151 C CA . ASN A 1 144 ? 16.919 -1.705 -32.712 1.00 72.31 144 ASN A CA 1
ATOM 1152 C C . ASN A 1 144 ? 16.581 -0.725 -33.837 1.00 72.31 144 ASN A C 1
ATOM 1154 O O . ASN A 1 144 ? 17.140 -0.831 -34.927 1.00 72.31 144 ASN A O 1
ATOM 1158 N N . ARG A 1 145 ? 15.728 0.272 -33.574 1.00 75.62 145 ARG A N 1
ATOM 1159 C CA . ARG A 1 145 ? 15.427 1.323 -34.553 1.00 75.62 145 ARG A CA 1
ATOM 1160 C C . ARG A 1 145 ? 16.668 2.141 -34.913 1.00 75.62 145 ARG A C 1
ATOM 1162 O O . ARG A 1 145 ? 16.880 2.412 -36.088 1.00 75.62 145 ARG A O 1
ATOM 1169 N N . SER A 1 146 ? 17.484 2.522 -33.930 1.00 73.00 146 SER A N 1
ATOM 1170 C CA . SER A 1 146 ? 18.737 3.253 -34.163 1.00 73.00 146 SER A CA 1
ATOM 1171 C C . SER A 1 146 ? 19.709 2.439 -35.025 1.00 73.00 146 SER A C 1
ATOM 1173 O O . SER A 1 146 ? 20.238 2.946 -36.012 1.00 73.00 146 SER A O 1
ATOM 1175 N N . ALA A 1 147 ? 19.866 1.144 -34.733 1.00 72.19 147 ALA A N 1
ATOM 1176 C CA . ALA A 1 147 ? 20.668 0.229 -35.541 1.00 72.19 147 ALA A CA 1
ATOM 1177 C C . ALA A 1 147 ? 20.123 0.089 -36.974 1.00 72.19 147 ALA A C 1
ATOM 1179 O O . ALA A 1 147 ? 20.888 0.179 -37.930 1.00 72.19 147 ALA A O 1
ATOM 1180 N N . GLN A 1 148 ? 18.805 -0.059 -37.150 1.00 70.75 148 GLN A N 1
ATOM 1181 C CA . GLN A 1 148 ? 18.172 -0.101 -38.474 1.00 70.75 148 GLN A CA 1
ATOM 1182 C C . GLN A 1 148 ? 18.352 1.207 -39.252 1.00 70.75 148 GLN A C 1
ATOM 1184 O O . GLN A 1 148 ? 18.619 1.166 -40.449 1.00 70.75 148 GLN A O 1
ATOM 1189 N N . GLN A 1 149 ? 18.249 2.362 -38.590 1.00 71.88 149 GLN A N 1
ATOM 1190 C CA . GLN A 1 149 ? 18.528 3.662 -39.203 1.00 71.88 149 GLN A CA 1
ATOM 1191 C C . GLN A 1 149 ? 19.997 3.787 -39.609 1.00 71.88 149 GLN A C 1
ATOM 1193 O O . GLN A 1 149 ? 20.277 4.241 -40.712 1.00 71.88 149 GLN A O 1
ATOM 1198 N N . ALA A 1 150 ? 20.934 3.338 -38.772 1.00 64.75 150 ALA A N 1
ATOM 1199 C CA . ALA A 1 150 ? 22.354 3.321 -39.107 1.00 64.75 150 ALA A CA 1
ATOM 1200 C C . ALA A 1 150 ? 22.643 2.415 -40.317 1.00 64.75 150 ALA A C 1
ATOM 1202 O O . ALA A 1 150 ? 23.319 2.844 -41.246 1.00 64.75 150 ALA A O 1
ATOM 1203 N N . VAL A 1 151 ? 22.075 1.205 -40.360 1.00 63.22 151 VAL A N 1
ATOM 1204 C CA . VAL A 1 151 ? 22.202 0.280 -41.502 1.00 63.22 151 VAL A CA 1
ATOM 1205 C C . VAL A 1 151 ? 21.536 0.843 -42.761 1.00 63.22 151 VAL A C 1
ATOM 1207 O O . VAL A 1 151 ? 22.107 0.764 -43.845 1.00 63.22 151 VAL A O 1
ATOM 1210 N N . GLY A 1 152 ? 20.358 1.457 -42.639 1.00 60.72 152 GLY A N 1
ATOM 1211 C CA . GLY A 1 152 ? 19.672 2.128 -43.745 1.00 60.72 152 GLY A CA 1
ATOM 1212 C C . GLY A 1 152 ? 20.469 3.311 -44.296 1.00 60.72 152 GLY A C 1
ATOM 1213 O O . GLY A 1 152 ? 20.605 3.446 -45.510 1.00 60.72 152 GLY A O 1
ATOM 1214 N N . ASN A 1 153 ? 21.073 4.113 -43.417 1.00 57.41 153 ASN A N 1
ATOM 1215 C CA . ASN A 1 153 ? 21.966 5.204 -43.797 1.00 57.41 153 ASN A CA 1
ATOM 1216 C C . ASN A 1 153 ? 23.238 4.671 -44.468 1.00 57.41 153 ASN A C 1
ATOM 1218 O O . ASN A 1 153 ? 23.639 5.217 -45.490 1.00 57.41 153 ASN A O 1
ATOM 1222 N N . LEU A 1 154 ? 23.837 3.589 -43.962 1.00 52.22 154 LEU A N 1
ATOM 1223 C CA . LEU A 1 154 ? 24.994 2.932 -44.581 1.00 52.22 154 LEU A CA 1
ATOM 1224 C C . LEU A 1 154 ? 24.660 2.360 -45.966 1.00 52.22 154 LEU A C 1
ATOM 1226 O O . LEU A 1 154 ? 25.438 2.536 -46.898 1.00 52.22 154 LEU A O 1
ATOM 1230 N N . ASN A 1 155 ? 23.487 1.750 -46.140 1.00 51.66 155 ASN A N 1
ATOM 1231 C CA . ASN A 1 155 ? 23.032 1.235 -47.435 1.00 51.66 155 ASN A CA 1
ATOM 1232 C C . ASN A 1 155 ? 22.680 2.365 -48.418 1.00 51.66 155 ASN A C 1
ATOM 1234 O O . ASN A 1 155 ? 22.990 2.261 -49.603 1.00 51.66 155 ASN A O 1
ATOM 1238 N N . GLY A 1 156 ? 22.109 3.474 -47.935 1.00 53.81 156 GLY A N 1
ATOM 1239 C CA . GLY A 1 156 ? 21.904 4.695 -48.723 1.00 53.81 156 GLY A CA 1
ATOM 1240 C C . GLY A 1 156 ? 23.218 5.374 -49.133 1.00 53.81 156 GLY A C 1
ATOM 1241 O O . GLY A 1 156 ? 23.306 5.937 -50.221 1.00 53.81 156 GLY A O 1
ATOM 1242 N N . HIS A 1 157 ? 24.264 5.249 -48.310 1.00 48.72 157 HIS A N 1
ATOM 1243 C CA . HIS A 1 157 ? 25.612 5.752 -48.586 1.00 48.72 157 HIS A CA 1
ATOM 1244 C C . HIS A 1 157 ? 26.541 4.712 -49.230 1.00 48.72 157 HIS A C 1
ATOM 1246 O O . HIS A 1 157 ? 27.670 5.056 -49.551 1.00 48.72 157 HIS A O 1
ATOM 1252 N N . SER A 1 158 ? 26.114 3.472 -49.495 1.00 50.53 158 SER A N 1
ATOM 1253 C CA . SER A 1 158 ? 26.973 2.435 -50.097 1.00 50.53 158 SER A CA 1
ATOM 1254 C C . SER A 1 158 ? 27.507 2.840 -51.481 1.00 50.53 158 SER A C 1
ATOM 1256 O O . SER A 1 158 ? 28.652 2.530 -51.806 1.00 50.53 158 SER A O 1
ATOM 1258 N N . ARG A 1 159 ? 26.750 3.628 -52.261 1.00 50.50 159 ARG A N 1
ATOM 1259 C CA . ARG A 1 159 ? 27.253 4.219 -53.520 1.00 50.50 159 ARG A CA 1
ATOM 1260 C C . ARG A 1 159 ? 28.251 5.367 -53.304 1.00 50.50 159 ARG A C 1
ATOM 1262 O O . ARG A 1 159 ? 29.054 5.632 -54.189 1.00 50.50 159 ARG A O 1
ATOM 1269 N N . GLY A 1 160 ? 28.221 6.026 -52.146 1.00 51.53 160 GLY A N 1
ATOM 1270 C CA . GLY A 1 160 ? 29.146 7.099 -51.762 1.00 51.53 160 GLY A CA 1
ATOM 1271 C C . GLY A 1 160 ? 30.342 6.631 -50.925 1.00 51.53 160 GLY A C 1
ATOM 1272 O O . GLY A 1 160 ? 31.342 7.333 -50.867 1.00 51.53 160 GLY A O 1
ATOM 1273 N N . LEU A 1 161 ? 30.289 5.446 -50.309 1.00 50.47 161 LEU A N 1
ATOM 1274 C CA . LEU A 1 161 ? 31.355 4.920 -49.454 1.00 50.47 161 LEU A CA 1
ATOM 1275 C C . LEU A 1 161 ? 32.575 4.490 -50.279 1.00 50.47 161 LEU A C 1
ATOM 1277 O O . LEU A 1 161 ? 33.696 4.788 -49.883 1.00 50.47 161 LEU A O 1
ATOM 1281 N N . SER A 1 162 ? 32.379 3.891 -51.461 1.00 53.47 162 SER A N 1
ATOM 1282 C CA . SER A 1 162 ? 33.484 3.652 -52.405 1.00 53.47 162 SER A CA 1
ATOM 1283 C C . SER A 1 162 ? 34.102 4.958 -52.904 1.00 53.47 162 SER A C 1
ATOM 1285 O O . SER A 1 162 ? 35.322 5.061 -52.932 1.00 53.47 162 SER A O 1
ATOM 1287 N N . ALA A 1 163 ? 33.292 5.975 -53.220 1.00 52.22 163 ALA A N 1
ATOM 1288 C CA . ALA A 1 163 ? 33.792 7.287 -53.636 1.00 52.22 163 ALA A CA 1
ATOM 1289 C C . ALA A 1 163 ? 34.556 7.997 -52.504 1.00 52.22 163 ALA A C 1
ATOM 1291 O O . ALA A 1 163 ? 35.648 8.497 -52.732 1.00 52.22 163 ALA A O 1
ATOM 1292 N N . CYS A 1 164 ? 34.052 7.951 -51.269 1.00 51.22 164 CYS A N 1
ATOM 1293 C CA . CYS A 1 164 ? 34.701 8.535 -50.095 1.00 51.22 164 CYS A CA 1
ATOM 1294 C C . CYS A 1 164 ? 35.978 7.776 -49.696 1.00 51.22 164 CYS A C 1
ATOM 1296 O O . CYS A 1 164 ? 36.960 8.399 -49.307 1.00 51.22 164 CYS A O 1
ATOM 1298 N N . MET A 1 165 ? 36.024 6.447 -49.852 1.00 56.06 165 MET A N 1
ATOM 1299 C CA . MET A 1 165 ? 37.260 5.673 -49.670 1.00 56.06 165 MET A CA 1
ATOM 1300 C C . MET A 1 165 ? 38.290 5.966 -50.765 1.00 56.06 165 MET A C 1
ATOM 1302 O O . MET A 1 165 ? 39.479 6.034 -50.470 1.00 56.06 165 MET A O 1
ATOM 1306 N N . GLN A 1 166 ? 37.857 6.178 -52.008 1.00 59.19 166 GLN A N 1
ATOM 1307 C CA . GLN A 1 166 ? 38.732 6.535 -53.126 1.00 59.19 166 GLN A CA 1
ATOM 1308 C C . GLN A 1 166 ? 39.229 7.988 -53.008 1.00 59.19 166 GLN A C 1
ATOM 1310 O O . GLN A 1 166 ? 40.400 8.263 -53.262 1.00 59.19 166 GLN A O 1
ATOM 1315 N N . GLU A 1 167 ? 38.392 8.898 -52.505 1.00 55.28 167 GLU A N 1
ATOM 1316 C CA . GLU A 1 167 ? 38.771 10.263 -52.135 1.00 55.28 167 GLU A CA 1
ATOM 1317 C C . GLU A 1 167 ? 39.699 10.289 -50.916 1.00 55.28 167 GLU A C 1
ATOM 1319 O O . GLU A 1 167 ? 40.695 11.008 -50.955 1.00 55.28 167 GLU A O 1
ATOM 1324 N N . MET A 1 168 ? 39.467 9.473 -49.880 1.00 51.78 168 MET A N 1
ATOM 1325 C CA . MET A 1 168 ? 40.394 9.324 -48.749 1.00 51.78 168 MET A CA 1
ATOM 1326 C C . MET A 1 168 ? 41.723 8.712 -49.183 1.00 51.78 168 MET A C 1
ATOM 1328 O O . MET A 1 168 ? 42.760 9.207 -48.759 1.00 51.78 168 MET A O 1
ATOM 1332 N N . ALA A 1 169 ? 41.725 7.704 -50.060 1.00 57.78 169 ALA A N 1
ATOM 1333 C CA . ALA A 1 169 ? 42.949 7.146 -50.632 1.00 57.78 169 ALA A CA 1
ATOM 1334 C C . ALA A 1 169 ? 43.711 8.201 -51.451 1.00 57.78 169 ALA A C 1
ATOM 1336 O O . ALA A 1 169 ? 44.909 8.380 -51.254 1.00 57.78 169 ALA A O 1
ATOM 1337 N N . SER A 1 170 ? 43.008 8.979 -52.282 1.00 56.38 170 SER A N 1
ATOM 1338 C CA . SER A 1 170 ? 43.610 10.078 -53.051 1.00 56.38 170 SER A CA 1
ATOM 1339 C C . SER A 1 170 ? 44.096 11.236 -52.168 1.00 56.38 170 SER A C 1
ATOM 1341 O O . SER A 1 170 ? 45.087 11.890 -52.482 1.00 56.38 170 SER A O 1
ATOM 1343 N N . SER A 1 171 ? 43.427 11.483 -51.039 1.00 53.59 171 SER A N 1
ATOM 1344 C CA . SER A 1 171 ? 43.822 12.490 -50.051 1.00 53.59 171 SER A CA 1
ATOM 1345 C C . SER A 1 171 ? 45.036 12.024 -49.253 1.00 53.59 171 SER A C 1
ATOM 1347 O O . SER A 1 171 ? 45.924 12.822 -48.977 1.00 53.59 171 SER A O 1
ATOM 1349 N N . LEU A 1 172 ? 45.128 10.728 -48.948 1.00 49.81 172 LEU A N 1
ATOM 1350 C CA . LEU A 1 172 ? 46.276 10.117 -48.283 1.00 49.81 172 LEU A CA 1
ATOM 1351 C C . LEU A 1 172 ? 47.506 10.103 -49.208 1.00 49.81 172 LEU A C 1
ATOM 1353 O O . LEU A 1 172 ? 48.603 10.403 -48.743 1.00 49.81 172 LEU A O 1
ATOM 1357 N N . ASP A 1 173 ? 47.326 9.882 -50.515 1.00 56.31 173 ASP A N 1
ATOM 1358 C CA . ASP A 1 173 ? 48.385 10.057 -51.523 1.00 56.31 173 ASP A CA 1
ATOM 1359 C C . ASP A 1 173 ? 48.829 11.519 -51.661 1.00 56.31 173 ASP A C 1
ATOM 1361 O O . ASP A 1 173 ? 50.025 11.798 -51.727 1.00 56.31 173 ASP A O 1
ATOM 1365 N N . LYS A 1 174 ? 47.897 12.481 -51.629 1.00 59.06 174 LYS A N 1
ATOM 1366 C CA . LYS A 1 174 ? 48.235 13.917 -51.637 1.00 59.06 174 LYS A CA 1
ATOM 1367 C C . LYS A 1 174 ? 48.977 14.351 -50.373 1.00 59.06 174 LYS A C 1
ATOM 1369 O O . LYS A 1 174 ? 49.914 15.135 -50.476 1.00 59.06 174 LYS A O 1
ATOM 1374 N N . ILE A 1 175 ? 48.597 13.837 -49.202 1.00 52.41 175 ILE A N 1
ATOM 1375 C CA . ILE A 1 175 ? 49.267 14.130 -47.925 1.00 52.41 175 ILE A CA 1
ATOM 1376 C C . ILE A 1 175 ? 50.664 13.506 -47.896 1.00 52.41 175 ILE A C 1
ATOM 1378 O O . ILE A 1 175 ? 51.615 14.180 -47.508 1.00 52.41 175 ILE A O 1
ATOM 1382 N N . LYS A 1 176 ? 50.824 12.262 -48.368 1.00 49.91 176 LYS A N 1
ATOM 1383 C CA . LYS A 1 176 ? 52.148 11.641 -48.530 1.00 49.91 176 LYS A CA 1
ATOM 1384 C C . LYS A 1 176 ? 53.016 12.419 -49.516 1.00 49.91 176 LYS A C 1
ATOM 1386 O O . LYS A 1 176 ? 54.161 12.708 -49.193 1.00 49.91 176 LYS A O 1
ATOM 1391 N N . GLY A 1 177 ? 52.448 12.830 -50.651 1.00 53.00 177 GLY A N 1
ATOM 1392 C CA . GLY A 1 177 ? 53.120 13.667 -51.643 1.00 53.00 177 GLY A CA 1
ATOM 1393 C C . GLY A 1 177 ? 53.515 15.050 -51.111 1.00 53.00 177 GLY A C 1
ATOM 1394 O O . GLY A 1 177 ? 54.560 15.570 -51.485 1.00 53.00 177 GLY A O 1
ATOM 1395 N N . GLN A 1 178 ? 52.718 15.647 -50.219 1.00 54.84 178 GLN A N 1
ATOM 1396 C CA . GLN A 1 178 ? 53.055 16.905 -49.541 1.00 54.84 178 GLN A CA 1
ATOM 1397 C C . GLN A 1 178 ? 54.119 16.723 -48.454 1.00 54.84 178 GLN A C 1
ATOM 1399 O O . GLN A 1 178 ? 54.952 17.607 -48.293 1.00 54.84 178 GLN A O 1
ATOM 1404 N N . GLN A 1 179 ? 54.138 15.592 -47.744 1.00 49.22 179 GLN A N 1
ATOM 1405 C CA . GLN A 1 179 ? 55.174 15.290 -46.751 1.00 49.22 179 GLN A CA 1
ATOM 1406 C C . GLN A 1 179 ? 56.532 15.007 -47.396 1.00 49.22 179 GLN A C 1
ATOM 1408 O O . GLN A 1 179 ? 57.537 15.497 -46.892 1.00 49.22 179 GLN A O 1
ATOM 1413 N N . THR A 1 180 ? 56.579 14.304 -48.532 1.00 53.84 180 THR A N 1
ATOM 1414 C CA . THR A 1 180 ? 57.824 14.158 -49.307 1.00 53.84 180 THR A CA 1
ATOM 1415 C C . THR A 1 180 ? 58.306 15.499 -49.839 1.00 53.84 180 THR A C 1
ATOM 1417 O O . THR A 1 180 ? 59.484 15.802 -49.722 1.00 53.84 180 THR A O 1
ATOM 1420 N N . ARG A 1 181 ? 57.396 16.358 -50.320 1.00 52.25 181 ARG A N 1
ATOM 1421 C CA . ARG A 1 181 ? 57.756 17.707 -50.783 1.00 52.25 181 ARG A CA 1
ATOM 1422 C C . ARG A 1 181 ? 58.233 18.617 -49.655 1.00 52.25 181 ARG A C 1
ATOM 1424 O O . ARG A 1 181 ? 59.100 19.440 -49.889 1.00 52.25 181 ARG A O 1
ATOM 1431 N N . ALA A 1 182 ? 57.670 18.484 -48.455 1.00 51.53 182 ALA A N 1
ATOM 1432 C CA . ALA A 1 182 ? 58.111 19.222 -47.275 1.00 51.53 182 ALA A CA 1
ATOM 1433 C C . ALA A 1 182 ? 59.475 18.727 -46.776 1.00 51.53 182 ALA A C 1
ATOM 1435 O O . ALA A 1 182 ? 60.289 19.553 -46.398 1.00 51.53 182 ALA A O 1
ATOM 1436 N N . ALA A 1 183 ? 59.746 17.419 -46.832 1.00 53.03 183 ALA A N 1
ATOM 1437 C CA . ALA A 1 183 ? 61.057 16.857 -46.507 1.00 53.03 183 ALA A CA 1
ATOM 1438 C C . ALA A 1 183 ? 62.132 17.267 -47.529 1.00 53.03 183 ALA A C 1
ATOM 1440 O O . ALA A 1 183 ? 63.212 17.689 -47.137 1.00 53.03 183 ALA A O 1
ATOM 1441 N N . GLU A 1 184 ? 61.817 17.224 -48.828 1.00 52.06 184 GLU A N 1
ATOM 1442 C CA . GLU A 1 184 ? 62.699 17.718 -49.896 1.00 52.06 184 GLU A CA 1
ATOM 1443 C C . GLU A 1 184 ? 62.906 19.236 -49.809 1.00 52.06 184 GLU A C 1
ATOM 1445 O O . GLU A 1 184 ? 63.989 19.730 -50.102 1.00 52.06 184 GLU A O 1
ATOM 1450 N N . MET A 1 185 ? 61.884 19.985 -49.384 1.00 52.66 185 MET A N 1
ATOM 1451 C CA . MET A 1 185 ? 61.984 21.425 -49.165 1.00 52.66 185 MET A CA 1
ATOM 1452 C C . MET A 1 185 ? 62.775 21.756 -47.893 1.00 52.66 185 MET A C 1
ATOM 1454 O O . MET A 1 185 ? 63.520 22.723 -47.921 1.00 52.66 185 MET A O 1
ATOM 1458 N N . ASP A 1 186 ? 62.681 20.962 -46.823 1.00 54.16 186 ASP A N 1
ATOM 1459 C CA . ASP A 1 186 ? 63.527 21.086 -45.624 1.00 54.16 186 ASP A CA 1
ATOM 1460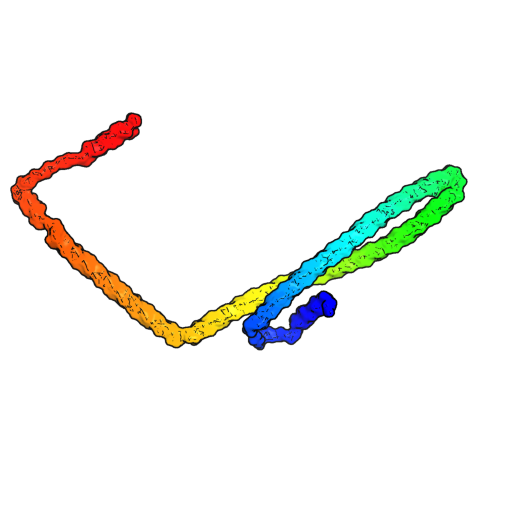 C C . ASP A 1 186 ? 64.992 20.749 -45.933 1.00 54.16 186 ASP A C 1
ATOM 1462 O O . ASP A 1 186 ? 65.886 21.454 -45.473 1.00 54.16 186 ASP A O 1
ATOM 1466 N N . ASP A 1 187 ? 65.260 19.712 -46.732 1.00 59.22 187 ASP A N 1
ATOM 1467 C CA . ASP A 1 187 ? 66.623 19.380 -47.162 1.00 59.22 187 ASP A CA 1
ATOM 1468 C C . ASP A 1 187 ? 67.183 20.442 -48.123 1.00 59.22 187 ASP A C 1
ATOM 1470 O O . ASP A 1 187 ? 68.321 20.870 -47.947 1.00 59.22 187 ASP A O 1
ATOM 1474 N N . ALA A 1 188 ? 66.374 20.965 -49.052 1.00 55.03 188 ALA A N 1
ATOM 1475 C CA . ALA A 1 188 ? 66.767 22.094 -49.897 1.00 55.03 188 ALA A CA 1
ATOM 1476 C C . ALA A 1 188 ? 66.967 23.387 -49.084 1.00 55.03 188 ALA A C 1
ATOM 1478 O O . ALA A 1 188 ? 67.878 24.157 -49.368 1.00 55.03 188 ALA A O 1
ATOM 1479 N N . LEU A 1 189 ? 66.154 23.631 -48.050 1.00 53.41 189 LEU A N 1
ATOM 1480 C CA . LEU A 1 189 ? 66.327 24.764 -47.137 1.00 53.41 189 LEU A CA 1
ATOM 1481 C C . LEU A 1 189 ? 67.575 24.602 -46.266 1.00 53.41 189 LEU A C 1
ATOM 1483 O O . LEU A 1 189 ? 68.248 25.595 -46.032 1.00 53.41 189 LEU A O 1
ATOM 1487 N N . ARG A 1 190 ? 67.932 23.382 -45.844 1.00 56.81 190 ARG A N 1
ATOM 1488 C CA . ARG A 1 190 ? 69.202 23.094 -45.155 1.00 56.81 190 ARG A CA 1
ATOM 1489 C C . ARG A 1 190 ? 70.411 23.270 -46.061 1.00 56.81 190 ARG A C 1
ATOM 1491 O O . ARG A 1 190 ? 71.430 23.761 -45.593 1.00 56.81 190 ARG A O 1
ATOM 1498 N N . GLU A 1 191 ? 70.312 22.879 -47.327 1.00 57.06 191 GLU A N 1
ATOM 1499 C CA . GLU A 1 191 ? 71.367 23.095 -48.321 1.00 57.06 191 GLU A CA 1
ATOM 1500 C C . GLU A 1 191 ? 71.560 24.598 -48.580 1.00 57.06 191 GLU A C 1
ATOM 1502 O O . GLU A 1 191 ? 72.679 25.100 -48.518 1.00 57.06 191 GLU A O 1
ATOM 1507 N N . ILE A 1 192 ? 70.460 25.346 -48.715 1.00 54.88 192 ILE A N 1
ATOM 1508 C CA . ILE A 1 192 ? 70.473 26.809 -48.843 1.00 54.88 192 ILE A CA 1
ATOM 1509 C C . ILE A 1 192 ? 70.983 27.488 -47.559 1.00 54.88 192 ILE A C 1
ATOM 1511 O O . ILE A 1 192 ? 71.779 28.418 -47.645 1.00 54.88 192 ILE A O 1
ATOM 1515 N N . ASP A 1 193 ? 70.593 27.035 -46.364 1.00 50.53 193 ASP A N 1
ATOM 1516 C CA . ASP A 1 193 ? 71.104 27.567 -45.092 1.00 50.53 193 ASP A CA 1
ATOM 1517 C C . ASP A 1 193 ? 72.585 27.230 -44.877 1.00 50.53 193 ASP A C 1
ATOM 1519 O O . ASP A 1 193 ? 73.303 28.031 -44.282 1.00 50.53 193 ASP A O 1
ATOM 1523 N N . ALA A 1 194 ? 73.071 26.087 -45.367 1.00 54.84 194 ALA A N 1
ATOM 1524 C CA . ALA A 1 194 ? 74.493 25.745 -45.357 1.00 54.84 194 ALA A CA 1
ATOM 1525 C C . ALA A 1 194 ? 75.298 26.620 -46.335 1.00 54.84 194 ALA A C 1
ATOM 1527 O O . ALA A 1 194 ? 76.423 27.020 -46.026 1.00 54.84 194 ALA A O 1
ATOM 1528 N N . GLU A 1 195 ? 74.715 26.979 -47.483 1.00 51.56 195 GLU A N 1
ATOM 1529 C CA . GLU A 1 195 ? 75.303 27.935 -48.428 1.00 51.56 195 GLU A CA 1
ATOM 1530 C C . GLU A 1 195 ? 75.266 29.386 -47.908 1.00 51.56 195 GLU A C 1
ATOM 1532 O O . GLU A 1 195 ? 76.206 30.150 -48.145 1.00 51.56 195 GLU A O 1
ATOM 1537 N N . LEU A 1 196 ? 74.221 29.770 -47.165 1.00 51.00 196 LEU A N 1
ATOM 1538 C CA . LEU A 1 196 ? 74.017 31.134 -46.660 1.00 51.00 196 LEU A CA 1
ATOM 1539 C C . LEU A 1 196 ? 74.698 31.411 -45.307 1.00 51.00 196 LEU A C 1
ATOM 1541 O O . LEU A 1 196 ? 75.134 32.541 -45.082 1.00 51.00 196 LEU A O 1
ATOM 1545 N N . ASN A 1 197 ? 74.852 30.415 -44.423 1.00 47.91 197 ASN A N 1
ATOM 1546 C CA . ASN A 1 197 ? 75.457 30.582 -43.088 1.00 47.91 197 ASN A CA 1
ATOM 1547 C C . ASN A 1 197 ? 76.987 30.396 -43.041 1.00 47.91 197 ASN A C 1
ATOM 1549 O O . ASN A 1 197 ? 77.558 30.189 -41.973 1.00 47.91 197 ASN A O 1
ATOM 1553 N N . GLY A 1 198 ? 77.685 30.557 -44.168 1.00 51.69 198 GLY A N 1
ATOM 1554 C CA . GLY A 1 198 ? 79.073 31.034 -44.147 1.00 51.69 198 GLY A CA 1
ATOM 1555 C C . GLY A 1 198 ? 80.117 30.152 -43.443 1.00 51.69 198 GLY A C 1
ATOM 1556 O O . GLY A 1 198 ? 81.139 30.679 -42.999 1.00 51.69 198 GLY A O 1
ATOM 1557 N N . GLU A 1 199 ? 79.953 28.826 -43.399 1.00 51.69 199 GLU A N 1
ATOM 1558 C CA . GLU A 1 199 ? 80.964 27.906 -42.830 1.00 51.69 199 GLU A CA 1
ATOM 1559 C C . GLU A 1 199 ? 82.299 27.868 -43.614 1.00 51.69 199 GLU A C 1
ATOM 1561 O O . GLU A 1 199 ? 83.279 27.261 -43.178 1.00 51.69 199 GLU A O 1
ATOM 1566 N N . GLN A 1 200 ? 82.407 28.580 -44.741 1.00 50.44 200 GLN A N 1
ATOM 1567 C CA . GLN A 1 200 ? 83.663 28.723 -45.487 1.00 50.44 200 GLN A CA 1
ATOM 1568 C C . GLN A 1 200 ? 84.580 29.857 -44.988 1.00 50.44 200 GLN A C 1
ATOM 1570 O O . GLN A 1 200 ? 85.745 29.907 -45.398 1.00 50.44 200 GLN A O 1
ATOM 1575 N N . LEU A 1 201 ? 84.115 30.753 -44.105 1.00 48.03 201 LEU A N 1
ATOM 1576 C CA . LEU A 1 201 ? 84.953 31.843 -43.581 1.00 48.03 201 LEU A CA 1
ATOM 1577 C C . LEU A 1 201 ? 85.764 31.409 -42.344 1.00 48.03 201 LEU A C 1
ATOM 1579 O O . LEU A 1 201 ? 86.964 31.676 -42.273 1.00 48.03 201 LEU A O 1
ATOM 1583 N N . ASP A 1 202 ? 85.157 30.651 -41.426 1.00 50.31 202 ASP A N 1
ATOM 1584 C CA . ASP A 1 202 ? 85.801 30.186 -40.184 1.00 50.31 202 ASP A CA 1
ATOM 1585 C C . ASP A 1 202 ? 86.841 29.078 -40.415 1.00 50.31 202 ASP A C 1
ATOM 1587 O O . ASP A 1 202 ? 87.886 29.039 -39.756 1.00 50.31 202 ASP A O 1
ATOM 1591 N N . ALA A 1 203 ? 86.618 28.215 -41.412 1.00 55.88 203 ALA A N 1
ATOM 1592 C CA . ALA A 1 203 ? 87.614 27.237 -41.849 1.00 55.88 203 ALA A CA 1
ATOM 1593 C C . ALA A 1 203 ? 88.860 27.917 -42.459 1.00 55.88 203 ALA A C 1
ATOM 1595 O O . ALA A 1 203 ? 89.985 27.456 -42.250 1.00 55.88 203 ALA A O 1
ATOM 1596 N N . ARG A 1 204 ? 88.678 29.055 -43.149 1.00 51.53 204 ARG A N 1
ATOM 1597 C CA . ARG A 1 204 ? 89.772 29.861 -43.721 1.00 51.53 204 ARG A CA 1
ATOM 1598 C C . ARG A 1 204 ? 90.503 30.708 -42.671 1.00 51.53 204 ARG A C 1
ATOM 1600 O O . ARG A 1 204 ? 91.717 30.863 -42.775 1.00 51.53 204 ARG A O 1
ATOM 1607 N N . LEU A 1 205 ? 89.817 31.191 -41.632 1.00 52.75 205 LEU A N 1
ATOM 1608 C CA . LEU A 1 205 ? 90.429 31.945 -40.526 1.00 52.75 205 LEU A CA 1
ATOM 1609 C C . LEU A 1 205 ? 91.263 31.055 -39.587 1.00 52.75 205 LEU A C 1
ATOM 1611 O O . LEU A 1 205 ? 92.346 31.464 -39.164 1.00 52.75 205 LEU A O 1
ATOM 1615 N N . LYS A 1 206 ? 90.839 29.804 -39.343 1.00 53.28 206 LYS A N 1
ATOM 1616 C CA . LYS A 1 206 ? 91.648 28.804 -38.614 1.00 53.28 206 LYS A CA 1
ATOM 1617 C C . LYS A 1 206 ? 92.909 28.384 -39.375 1.00 53.28 206 LYS A C 1
ATOM 1619 O O . LYS A 1 206 ? 93.948 28.189 -38.752 1.00 53.28 206 LYS A O 1
ATOM 1624 N N . GLN A 1 207 ? 92.854 28.297 -40.707 1.00 53.75 207 GLN A N 1
ATOM 1625 C CA . GLN A 1 207 ? 94.040 28.057 -41.544 1.00 53.75 207 GLN A CA 1
ATOM 1626 C C . GLN A 1 207 ? 95.031 29.236 -41.553 1.00 53.75 207 GLN A C 1
ATOM 1628 O O . GLN A 1 207 ? 96.218 29.018 -41.781 1.00 53.75 207 GLN A O 1
ATOM 1633 N N . ALA A 1 208 ? 94.573 30.462 -41.278 1.00 56.00 208 ALA A N 1
ATOM 1634 C CA . ALA A 1 208 ? 95.401 31.672 -41.256 1.00 56.00 208 ALA A CA 1
ATOM 1635 C C . ALA A 1 208 ? 96.001 32.012 -39.873 1.00 56.00 208 ALA A C 1
ATOM 1637 O O . ALA A 1 208 ? 96.713 33.006 -39.748 1.00 56.00 208 ALA A O 1
ATOM 1638 N N . GLY A 1 209 ? 95.750 31.200 -38.838 1.00 49.28 209 GLY A N 1
ATOM 1639 C CA . GLY A 1 209 ? 96.436 31.306 -37.543 1.00 49.28 209 GLY A CA 1
ATOM 1640 C C . GLY A 1 209 ? 96.097 32.547 -36.708 1.00 49.28 209 GLY A C 1
ATOM 1641 O O . GLY A 1 209 ? 96.924 32.981 -35.909 1.00 49.28 209 GLY A O 1
ATOM 1642 N N . ILE A 1 210 ? 94.903 33.126 -36.863 1.00 48.19 210 ILE A N 1
ATOM 1643 C CA . ILE A 1 210 ? 94.472 34.288 -36.073 1.00 48.19 210 ILE A CA 1
ATOM 1644 C C . ILE A 1 210 ? 93.585 33.799 -34.924 1.00 48.19 210 ILE A C 1
ATOM 1646 O O . ILE A 1 210 ? 92.436 33.412 -35.117 1.00 48.19 210 ILE A O 1
ATOM 1650 N N . ALA A 1 211 ? 94.155 33.770 -33.721 1.00 46.06 211 ALA A N 1
ATOM 1651 C CA . ALA A 1 211 ? 93.478 33.354 -32.500 1.00 46.06 211 ALA A CA 1
ATOM 1652 C C . ALA A 1 211 ? 92.411 34.374 -32.061 1.00 46.06 211 ALA A C 1
ATOM 1654 O O . ALA A 1 211 ? 92.710 35.562 -31.936 1.00 46.06 211 ALA A O 1
ATOM 1655 N N . SER A 1 212 ? 91.204 33.906 -31.728 1.00 45.62 212 SER A N 1
ATOM 1656 C CA . SER A 1 212 ? 90.287 34.636 -30.845 1.00 45.62 212 SER A CA 1
ATOM 1657 C C . SER A 1 212 ? 90.170 33.886 -29.521 1.00 45.62 212 SER A C 1
ATOM 1659 O O . SER A 1 212 ? 89.841 32.702 -29.489 1.00 45.62 212 SER A O 1
ATOM 1661 N N . SER A 1 213 ? 90.494 34.599 -28.452 1.00 43.09 213 SER A N 1
ATOM 1662 C CA . SER A 1 213 ? 90.694 34.154 -27.077 1.00 43.09 213 SER A CA 1
ATOM 1663 C C . SER A 1 213 ? 89.520 33.416 -26.419 1.00 43.09 213 SER A C 1
ATOM 1665 O O . SER A 1 213 ? 88.351 33.731 -26.635 1.00 43.09 213 SER A O 1
ATOM 1667 N N . GLU A 1 214 ? 89.908 32.486 -25.548 1.00 45.31 214 GLU A N 1
ATOM 1668 C CA . GLU A 1 214 ? 89.148 31.642 -24.619 1.00 45.31 214 GLU A CA 1
ATOM 1669 C C . GLU A 1 214 ? 88.142 32.389 -23.713 1.00 45.31 214 GLU A C 1
ATOM 1671 O O . GLU A 1 214 ? 88.408 33.483 -23.227 1.00 45.31 214 GLU A O 1
ATOM 1676 N N . HIS A 1 215 ? 86.935 31.819 -23.580 1.00 42.69 215 HIS A N 1
ATOM 1677 C CA . HIS A 1 215 ? 86.296 31.264 -22.363 1.00 42.69 215 HIS A CA 1
ATOM 1678 C C . HIS A 1 215 ? 85.885 32.230 -21.246 1.00 42.69 215 HIS A C 1
ATOM 1680 O O . HIS A 1 215 ? 86.703 32.941 -20.679 1.00 42.69 215 HIS A O 1
ATOM 1686 N N . ASP A 1 216 ? 84.622 32.102 -20.809 1.00 51.62 216 ASP A N 1
ATOM 1687 C CA . ASP A 1 216 ? 84.254 32.379 -19.413 1.00 51.62 216 ASP A CA 1
ATOM 1688 C C . ASP A 1 216 ? 82.928 31.713 -18.983 1.00 51.62 216 ASP A C 1
ATOM 1690 O O . ASP A 1 216 ? 82.014 32.339 -18.447 1.00 51.62 216 ASP A O 1
ATOM 1694 N N . ALA A 1 217 ? 82.803 30.401 -19.203 1.00 48.44 217 ALA A N 1
ATOM 1695 C CA . ALA A 1 217 ? 81.737 29.609 -18.574 1.00 48.44 217 ALA A CA 1
ATOM 1696 C C . ALA A 1 217 ? 82.005 29.392 -17.067 1.00 48.44 217 ALA A C 1
ATOM 1698 O O . ALA A 1 217 ? 81.073 29.346 -16.258 1.00 48.44 217 ALA A O 1
ATOM 1699 N N . ASP A 1 218 ? 83.280 29.357 -16.666 1.00 55.31 218 ASP A N 1
ATOM 1700 C CA . ASP A 1 218 ? 83.688 29.100 -15.282 1.00 55.31 218 ASP A CA 1
ATOM 1701 C C . ASP A 1 218 ? 83.469 30.305 -14.348 1.00 55.31 218 ASP A C 1
ATOM 1703 O O . ASP A 1 218 ? 83.051 30.123 -13.199 1.00 55.31 218 ASP A O 1
ATOM 1707 N N . LYS A 1 219 ? 83.598 31.551 -14.836 1.00 58.19 219 LYS A N 1
ATOM 1708 C CA . LYS A 1 219 ? 83.248 32.751 -14.043 1.00 58.19 219 LYS A CA 1
ATOM 1709 C C . LYS A 1 219 ? 81.747 32.896 -13.777 1.00 58.19 219 LYS A C 1
ATOM 1711 O O . LYS A 1 219 ? 81.355 33.473 -12.759 1.00 58.19 219 LYS A O 1
ATOM 1716 N N . VAL A 1 220 ? 80.888 32.349 -14.641 1.00 57.44 220 VAL A N 1
ATOM 1717 C CA . VAL A 1 220 ? 79.427 32.346 -14.433 1.00 57.44 220 VAL A CA 1
ATOM 1718 C C . VAL A 1 220 ? 79.033 31.335 -13.350 1.00 57.44 220 VAL A C 1
ATOM 1720 O O . VAL A 1 220 ? 78.179 31.628 -12.508 1.00 57.44 220 VAL A O 1
ATOM 1723 N N . LEU A 1 221 ? 79.703 30.179 -13.306 1.00 56.72 221 LEU A N 1
ATOM 1724 C CA . LEU A 1 221 ? 79.458 29.145 -12.298 1.00 56.72 221 LEU A CA 1
ATOM 1725 C C . LEU A 1 221 ? 79.893 29.565 -10.884 1.00 56.72 221 LEU A C 1
ATOM 1727 O O . LEU A 1 221 ? 79.178 29.274 -9.921 1.00 56.72 221 LEU A O 1
ATOM 1731 N N . GLU A 1 222 ? 81.001 30.297 -10.727 1.00 63.72 222 GLU A N 1
ATOM 1732 C CA . GLU A 1 222 ? 81.401 30.827 -9.412 1.00 63.72 222 GLU A CA 1
ATOM 1733 C C . GLU A 1 222 ? 80.435 31.893 -8.869 1.00 63.72 222 GLU A C 1
ATOM 1735 O O . GLU A 1 222 ? 80.135 31.902 -7.669 1.00 63.72 222 GLU A O 1
ATOM 1740 N N . ARG A 1 223 ? 79.892 32.759 -9.737 1.00 63.53 223 ARG A N 1
ATOM 1741 C CA . ARG A 1 223 ? 78.905 33.777 -9.341 1.00 63.53 223 ARG A CA 1
ATOM 1742 C C . ARG A 1 223 ? 77.623 33.139 -8.799 1.00 63.53 223 ARG A C 1
ATOM 1744 O O . ARG A 1 223 ? 77.111 33.584 -7.773 1.00 63.53 223 ARG A O 1
ATOM 1751 N N . LEU A 1 224 ? 77.134 32.079 -9.444 1.00 61.78 224 LEU A N 1
ATOM 1752 C CA . LEU A 1 224 ? 75.923 31.368 -9.020 1.00 61.78 224 LEU A CA 1
ATOM 1753 C C . LEU A 1 224 ? 76.116 30.596 -7.705 1.00 61.78 224 LEU A C 1
ATOM 1755 O O . LEU A 1 224 ? 75.180 30.496 -6.912 1.00 61.78 224 LEU A O 1
ATOM 1759 N N . ARG A 1 225 ? 77.327 30.091 -7.430 1.00 68.06 225 ARG A N 1
ATOM 1760 C CA . ARG A 1 225 ? 77.635 29.407 -6.161 1.00 68.06 225 ARG A CA 1
ATOM 1761 C C . ARG A 1 225 ? 77.691 30.366 -4.968 1.00 68.06 225 ARG A C 1
ATOM 1763 O O . ARG A 1 225 ? 77.160 30.029 -3.914 1.00 68.06 225 ARG A O 1
ATOM 1770 N N . LYS A 1 226 ? 78.250 31.573 -5.128 1.00 65.62 226 LYS A N 1
ATOM 1771 C CA . LYS A 1 226 ? 78.305 32.589 -4.053 1.00 65.62 226 LYS A CA 1
ATOM 1772 C C . LYS A 1 226 ? 76.936 33.181 -3.692 1.00 65.62 226 LYS A C 1
ATOM 1774 O O . LYS A 1 226 ? 76.755 33.626 -2.567 1.00 65.62 226 LYS A O 1
ATOM 1779 N N . GLN A 1 227 ? 75.966 33.142 -4.606 1.00 63.41 227 GLN A N 1
ATOM 1780 C CA . GLN A 1 227 ? 74.611 33.667 -4.389 1.00 63.41 227 GLN A CA 1
ATOM 1781 C C . GLN A 1 227 ? 73.660 32.676 -3.690 1.00 63.41 227 GLN A C 1
ATOM 1783 O O . GLN A 1 227 ? 72.551 33.054 -3.330 1.00 63.41 227 GLN A O 1
ATOM 1788 N N . ARG A 1 228 ? 74.075 31.413 -3.506 1.00 55.44 228 ARG A N 1
ATOM 1789 C CA . ARG A 1 228 ? 73.251 30.337 -2.923 1.00 55.44 228 ARG A CA 1
ATOM 1790 C C . ARG A 1 228 ? 73.692 29.904 -1.515 1.00 55.44 228 ARG A C 1
ATOM 1792 O O . ARG A 1 228 ? 73.076 29.009 -0.949 1.00 55.44 228 ARG A O 1
ATOM 1799 N N . ALA A 1 229 ? 74.755 30.503 -0.977 1.00 56.22 229 ALA A N 1
ATOM 1800 C CA . ALA A 1 229 ? 75.321 30.198 0.343 1.00 56.22 229 ALA A CA 1
ATOM 1801 C C . ALA A 1 229 ? 75.319 31.407 1.309 1.00 56.22 229 ALA A C 1
ATOM 1803 O O . ALA A 1 229 ? 76.060 31.394 2.290 1.00 56.22 229 ALA A O 1
ATOM 1804 N N . ALA A 1 230 ? 74.507 32.433 1.027 1.00 49.94 230 ALA A N 1
ATOM 1805 C CA . ALA A 1 230 ? 74.249 33.592 1.885 1.00 49.94 230 ALA A CA 1
ATOM 1806 C C . ALA A 1 230 ? 72.752 33.691 2.198 1.00 49.94 230 ALA A C 1
ATOM 1808 O O . ALA A 1 230 ? 71.956 33.342 1.293 1.00 49.94 230 ALA A O 1
#

Secondary structure (DSSP, 8-state):
--HHHHHHHHHHHTTS--S-S---HHHHHHHHHHHHHHHHHHHHHHHHHHHHHHHHHHHHHHHHHHHHHHHHHHHHHHHHHHTT-HHHHHHHHHHHHHHHHHHHHHHHHHHHHHHHHHHHHHHHHHHHHHHHHHHHHHHHHHHHHHHHHHHHHHHHTHHHHHHHHHHHHHHHHHHHHHHHHHHHHHHHHHHHHHHHTTHHHHHHHHHTT-------HHHHHHHHHHTS--

Sequence (230 aa):
MSLWTKLNTLFRASAEEPLHHLVDANSIRIFEQEIRDGQKAIQQAKLQLATVMAEKKQLQRHNQALQENIGNKERQACAALDQEAQTLARDVAELIAEDEHLLQQQTQQVAQLEKQEAHLKRQLRTAATSMQKYQRELTLAKANRSAQQAVGNLNGHSRGLSACMQEMASSLDKIKGQQTRAAEMDDALREIDAELNGEQLDARLKQAGIASSEHDADKVLERLRKQRAA

pLDDT: mean 70.87, std 17.89, range [40.62, 96.69]

Radius of gyration: 47.78 Å; chains: 1; bounding box: 125×46×101 Å

Foldseek 3Di:
DDLVVLLVCVVVVVPDDDPPDDPDPVVLVVLVVSLVVLVVSLVVLVVVLVVLVVVLVVLVVVLVVLVVVLVVLVVVLVVCVVVVVVVSSVVSVVVSVVSVVVSVVSVVVSVVSVVVSVVSVVSSVVSVVVSVVSVVVSVVSVVVVVVVVVVVVCVVCVVVVVVVVVVVVVVVVVVVVVVVVVVVVVVVVVVVCVVVVCPVPVVVVVVVPDDDDDDDPPVVVVVVVVVVPD